Protein AF-Q711F1-F1 (afdb_monomer_lite)

Foldseek 3Di:
DDDDDDDDDDDDDDDDDDDDDDPPPDPVNVVVVVVVVVVVVVVVVVVVVVPPPQQDFDADPDPQFGKWWAFQDPDDQPLFTFIWIDGRQADIAGKAWAPVQFAAHYHPPDPDIWTWHKDFDDPVVLVVLFPDFPPDPPLQQLLLLLQCCAPPNVVQVLCPPADRRLSSSLSNVLNCCGRVVPDDPALLCPCPVVCVRRVPDPVNSVSSSSSSVLSNPPCNQVPGPDHRDPPFTKMWIHIPDSSYTIMIHRPDDDPDHHHPPDDDPPDDDDPPPPPPDDPPDPDDDDPDDDDDDDDDDDDDDDDDDDDDDDDDDDDDDDDDPDPDDDDDDDDDDPDPPDPDDPDPCPPPPDDDDDDDD

pLDDT: mean 72.47, std 26.67, range [28.34, 98.81]

Sequence (357 aa):
MNNKIFLNKEAGFLAHTKRKRRFAVTLVGVFFMLLACAGAIGFGQVAYAADEKTVPSHSSPNPEFPWYGYDAYSGWKPRYHDLKVNLKGSKEYQVYCFNLNKSFPYKVNSSVKKWYKRHEGNEEVFKKFADRIKNEPDVSRKILSVIYNGYYENANGIMDNLSPENAILVTQNAIWYYSDSATINDTSSAFKYEAESNGIDSYQLALMRKALKELIDPELEQKVAKKVPNDYQLSIFESLDSTYQHLLSAEFVPKDPPKPGETPEYGPKTPELDGSPIPEDPKHPDENLEPTLPPVMLDGEEVPEVPSESLEPALPPLMPELDGQEVPEKPSIDLPIEVPRYAFNNKDQSPLAGESG

InterPro domains:
  IPR013552 Thioester domain [PF08341] (95-192)
  IPR023849 TQXA domain [TIGR03934] (142-182)

Structure (mmCIF, N/CA/C/O backbone):
data_AF-Q711F1-F1
#
_entry.id   AF-Q711F1-F1
#
loop_
_atom_site.group_PDB
_atom_site.id
_atom_site.type_symbol
_atom_site.label_atom_id
_atom_site.label_alt_id
_atom_site.label_comp_id
_atom_site.label_asym_id
_atom_site.label_entity_id
_atom_site.label_seq_id
_atom_site.pdbx_PDB_ins_code
_atom_site.Cartn_x
_atom_site.Cartn_y
_atom_site.Cartn_z
_atom_site.occupancy
_atom_site.B_iso_or_equiv
_atom_site.auth_seq_id
_atom_site.auth_comp_id
_atom_site.auth_asym_id
_atom_site.auth_atom_id
_atom_site.pdbx_PDB_model_num
ATOM 1 N N . MET A 1 1 ? -51.610 4.814 -81.317 1.00 36.78 1 MET A N 1
ATOM 2 C CA . MET A 1 1 ? -51.551 3.411 -81.776 1.00 36.78 1 MET A CA 1
ATOM 3 C C . MET A 1 1 ? -51.746 2.497 -80.570 1.00 36.78 1 MET A C 1
ATOM 5 O O . MET A 1 1 ? -50.968 2.584 -79.638 1.00 36.78 1 MET A O 1
ATOM 9 N N . ASN A 1 2 ? -52.826 1.709 -80.619 1.00 35.81 2 ASN A N 1
ATOM 10 C CA . ASN A 1 2 ? -53.177 0.472 -79.899 1.00 35.81 2 ASN A CA 1
ATOM 11 C C . ASN A 1 2 ? -53.171 0.378 -78.355 1.00 35.81 2 ASN A C 1
ATOM 13 O O . ASN A 1 2 ? -52.148 0.201 -77.706 1.00 35.81 2 ASN A O 1
ATOM 17 N N . ASN A 1 3 ? -54.404 0.323 -77.835 1.00 32.97 3 ASN A N 1
ATOM 18 C CA . ASN A 1 3 ? -54.844 -0.273 -76.569 1.00 32.97 3 ASN A CA 1
ATOM 19 C C . ASN A 1 3 ? -54.595 -1.796 -76.513 1.00 32.97 3 ASN A C 1
ATOM 21 O O . ASN A 1 3 ? -54.808 -2.465 -77.524 1.00 32.97 3 ASN A O 1
ATOM 25 N N . LYS A 1 4 ? -54.347 -2.355 -75.315 1.00 36.78 4 LYS A N 1
ATOM 26 C CA . LYS A 1 4 ? -55.276 -3.254 -74.575 1.00 36.78 4 LYS A CA 1
ATOM 27 C C . LYS A 1 4 ? -54.573 -4.031 -73.448 1.00 36.78 4 LYS A C 1
ATOM 29 O O . LYS A 1 4 ? -53.594 -4.732 -73.663 1.00 36.78 4 LYS A O 1
ATOM 34 N N . ILE A 1 5 ? -55.186 -3.959 -72.270 1.00 36.97 5 ILE A N 1
ATOM 35 C CA . ILE A 1 5 ? -55.173 -4.972 -71.205 1.00 36.97 5 ILE A CA 1
ATOM 36 C C . ILE A 1 5 ? -56.202 -6.060 -71.582 1.00 36.97 5 ILE A C 1
ATOM 38 O O . ILE A 1 5 ? -57.238 -5.688 -72.135 1.00 36.97 5 ILE A O 1
ATOM 42 N N . PHE A 1 6 ? -55.945 -7.349 -71.282 1.00 33.34 6 PHE A N 1
ATOM 43 C CA . PHE A 1 6 ? -56.856 -8.266 -70.546 1.00 33.34 6 PHE A CA 1
ATOM 44 C C . PHE A 1 6 ? -56.532 -9.784 -70.659 1.00 33.34 6 PHE A C 1
ATOM 46 O O . PHE A 1 6 ? -56.351 -10.291 -71.758 1.00 33.34 6 PHE A O 1
ATOM 53 N N . LEU A 1 7 ? -56.627 -10.451 -69.486 1.00 34.59 7 LEU A N 1
ATOM 54 C CA . LEU A 1 7 ? -57.226 -11.774 -69.129 1.00 34.59 7 LEU A CA 1
ATOM 55 C C . LEU A 1 7 ? -56.620 -13.072 -69.715 1.00 34.59 7 LEU A C 1
ATOM 57 O O . LEU A 1 7 ? -56.424 -13.156 -70.914 1.00 34.59 7 LEU A O 1
ATOM 61 N N . ASN A 1 8 ? -56.224 -14.108 -68.949 1.00 32.66 8 ASN A N 1
ATOM 62 C CA . ASN A 1 8 ? -56.843 -14.954 -67.888 1.00 32.66 8 ASN A CA 1
ATOM 63 C C . ASN A 1 8 ? -57.310 -16.332 -68.436 1.00 32.66 8 ASN A C 1
ATOM 65 O O . ASN A 1 8 ? -57.898 -16.371 -69.511 1.00 32.66 8 ASN A O 1
ATOM 69 N N . LYS A 1 9 ? -57.151 -17.388 -67.603 1.00 32.50 9 LYS A N 1
ATOM 70 C CA . LYS A 1 9 ? -57.613 -18.806 -67.701 1.00 32.50 9 LYS A CA 1
ATOM 71 C C . LYS A 1 9 ? -56.805 -19.705 -68.665 1.00 32.50 9 LYS A C 1
ATOM 73 O O . LYS A 1 9 ? -56.362 -19.224 -69.690 1.00 32.50 9 LYS A O 1
ATOM 78 N N . GLU A 1 10 ? -56.490 -20.984 -68.413 1.00 36.75 10 GLU A N 1
ATOM 79 C CA . GLU A 1 10 ? -57.090 -22.116 -67.662 1.00 36.75 10 GLU A CA 1
ATOM 80 C C . GLU A 1 10 ? -55.941 -22.985 -67.067 1.00 36.75 10 GLU A C 1
ATOM 82 O O . GLU A 1 10 ? -54.870 -23.065 -67.656 1.00 36.75 10 GLU A O 1
ATOM 87 N N . ALA A 1 11 ? -55.951 -23.472 -65.820 1.00 33.94 11 ALA A N 1
ATOM 88 C CA . ALA A 1 11 ? -56.653 -24.647 -65.278 1.00 33.94 11 ALA A CA 1
ATOM 89 C C . ALA A 1 11 ? -56.458 -25.970 -66.062 1.00 33.94 11 ALA A C 1
ATOM 91 O O . ALA A 1 11 ? -57.016 -26.125 -67.139 1.00 33.94 11 ALA A O 1
ATOM 92 N N . GLY A 1 12 ? -55.795 -26.967 -65.446 1.00 28.86 12 GLY A N 1
ATOM 93 C CA . GLY A 1 12 ? -56.134 -28.381 -65.685 1.00 28.86 12 GLY A CA 1
ATOM 94 C C . GLY A 1 12 ? -55.000 -29.410 -65.829 1.00 28.86 12 GLY A C 1
ATOM 95 O O . GLY A 1 12 ? -54.536 -29.666 -66.927 1.00 28.86 12 GLY A O 1
ATOM 96 N N . PHE A 1 13 ? -54.737 -30.125 -64.727 1.00 28.34 13 PHE A N 1
ATOM 97 C CA . PHE A 1 13 ? -54.626 -31.598 -64.652 1.00 28.34 13 PHE A CA 1
ATOM 98 C C . PHE A 1 13 ? -53.335 -32.374 -65.046 1.00 28.34 13 PHE A C 1
ATOM 100 O O . PHE A 1 13 ? -52.975 -32.515 -66.205 1.00 28.34 13 PHE A O 1
ATOM 107 N N . LEU A 1 14 ? -52.775 -33.017 -64.000 1.00 33.59 14 LEU A N 1
ATOM 108 C CA . LEU A 1 14 ? -52.087 -34.324 -63.903 1.00 33.59 14 LEU A CA 1
ATOM 109 C C . LEU A 1 14 ? -50.889 -34.661 -64.816 1.00 33.59 14 LEU A C 1
ATOM 111 O O . LEU A 1 14 ? -51.060 -34.993 -65.979 1.00 33.59 14 LEU A O 1
ATOM 115 N N . ALA A 1 15 ? -49.721 -34.883 -64.196 1.00 33.97 15 ALA A N 1
ATOM 116 C CA . ALA A 1 15 ? -49.168 -36.243 -64.076 1.00 33.97 15 ALA A CA 1
ATOM 117 C C . ALA A 1 15 ? -47.952 -36.305 -63.132 1.00 33.97 15 ALA A C 1
ATOM 119 O O . ALA A 1 15 ? -46.950 -35.611 -63.283 1.00 33.97 15 ALA A O 1
ATOM 120 N N . HIS A 1 16 ? -48.052 -37.206 -62.158 1.00 38.25 16 HIS A N 1
ATOM 121 C CA . HIS A 1 16 ? -46.974 -37.685 -61.305 1.00 38.25 16 HIS A CA 1
ATOM 122 C C . HIS A 1 16 ? -45.785 -38.240 -62.102 1.00 38.25 16 HIS A C 1
ATOM 124 O O . HIS A 1 16 ? -45.956 -39.182 -62.868 1.00 38.25 16 HIS A O 1
ATOM 130 N N . THR A 1 17 ? -44.562 -37.858 -61.722 1.00 35.78 17 THR A N 1
ATOM 131 C CA . THR A 1 17 ? -43.436 -38.808 -61.684 1.00 35.78 17 THR A CA 1
ATOM 132 C C . THR A 1 17 ? -42.624 -38.622 -60.403 1.00 35.78 17 THR A C 1
ATOM 134 O O . THR A 1 17 ? -41.719 -37.794 -60.317 1.00 35.78 17 THR A O 1
ATOM 137 N N . LYS A 1 18 ? -42.944 -39.428 -59.381 1.00 38.47 18 LYS A N 1
ATOM 138 C CA . LYS A 1 18 ? -42.078 -39.669 -58.218 1.00 38.47 18 LYS A CA 1
ATOM 139 C C . LYS A 1 18 ? -40.815 -40.394 -58.697 1.00 38.47 18 LYS A C 1
ATOM 141 O O . LYS A 1 18 ? -40.839 -41.609 -58.873 1.00 38.47 18 LYS A O 1
ATOM 146 N N . ARG A 1 19 ? -39.688 -39.693 -58.833 1.00 34.97 19 ARG A N 1
ATOM 147 C CA . ARG A 1 19 ? -38.368 -40.341 -58.874 1.00 34.97 19 ARG A CA 1
ATOM 148 C C . ARG A 1 19 ? -37.755 -40.266 -57.475 1.00 34.97 19 ARG A C 1
ATOM 150 O O . ARG A 1 19 ? -37.154 -39.264 -57.107 1.00 34.97 19 ARG A O 1
ATOM 157 N N . LYS A 1 20 ? -37.936 -41.331 -56.683 1.00 38.56 20 LYS A N 1
ATOM 158 C CA . LYS A 1 20 ? -37.213 -41.548 -55.417 1.00 38.56 20 LYS A CA 1
ATOM 159 C C . LYS A 1 20 ? -35.707 -41.556 -55.714 1.00 38.56 20 LYS A C 1
ATOM 161 O O . LYS A 1 20 ? -35.183 -42.570 -56.168 1.00 38.56 20 LYS A O 1
ATOM 166 N N . ARG A 1 21 ? -35.001 -40.453 -55.457 1.00 41.66 21 ARG A N 1
ATOM 167 C CA . ARG A 1 21 ? -33.540 -40.482 -55.314 1.00 41.66 21 ARG A CA 1
ATOM 168 C C . ARG A 1 21 ? -33.243 -40.971 -53.901 1.00 41.66 21 ARG A C 1
ATOM 170 O O . ARG A 1 21 ? -33.425 -40.242 -52.934 1.00 41.66 21 ARG A O 1
ATOM 177 N N . ARG A 1 22 ? -32.859 -42.244 -53.789 1.00 40.78 22 ARG A N 1
ATOM 178 C CA . ARG A 1 22 ? -32.212 -42.771 -52.586 1.00 40.78 22 ARG A CA 1
ATOM 179 C C . ARG A 1 22 ? -30.883 -42.025 -52.450 1.00 40.78 22 ARG A C 1
ATOM 181 O O . ARG A 1 22 ? -30.003 -42.215 -53.283 1.00 40.78 22 ARG A O 1
ATOM 188 N N . PHE A 1 23 ? -30.764 -41.153 -51.453 1.00 40.81 23 PHE A N 1
ATOM 189 C CA . PHE A 1 23 ? -29.471 -40.617 -51.045 1.00 40.81 23 PHE A CA 1
ATOM 190 C C . PHE A 1 23 ? -28.721 -41.748 -50.346 1.00 40.81 23 PHE A C 1
ATOM 192 O O . PHE A 1 23 ? -29.021 -42.095 -49.207 1.00 40.81 23 PHE A O 1
ATOM 199 N N . ALA A 1 24 ? -27.797 -42.380 -51.065 1.00 46.00 24 ALA A N 1
ATOM 200 C CA . ALA A 1 24 ? -26.781 -43.203 -50.437 1.00 46.00 24 ALA A CA 1
ATOM 201 C C . ALA A 1 24 ? -25.866 -42.249 -49.662 1.00 46.00 24 ALA A C 1
ATOM 203 O O . ALA A 1 24 ? -25.056 -41.539 -50.254 1.00 46.00 24 ALA A O 1
ATOM 204 N N . VAL A 1 25 ? -26.064 -42.178 -48.347 1.00 51.12 25 VAL A N 1
ATOM 205 C CA . VAL A 1 25 ? -25.151 -41.493 -47.435 1.00 51.12 25 VAL A CA 1
ATOM 206 C C . VAL A 1 25 ? -23.879 -42.332 -47.406 1.00 51.12 25 VAL A C 1
ATOM 208 O O . VAL A 1 25 ? -23.820 -43.378 -46.764 1.00 51.12 25 VAL A O 1
ATOM 211 N N . THR A 1 26 ? -22.883 -41.936 -48.190 1.00 50.81 26 THR A N 1
ATOM 212 C CA . THR A 1 26 ? -21.560 -42.550 -48.138 1.00 50.81 26 THR A CA 1
ATOM 213 C C . THR A 1 26 ? -20.903 -42.179 -46.811 1.00 50.81 26 THR A C 1
ATOM 215 O O . THR A 1 26 ? -20.991 -41.037 -46.364 1.00 50.81 26 THR A O 1
ATOM 218 N N . LEU A 1 27 ? -20.225 -43.143 -46.182 1.00 50.72 27 LEU A N 1
ATOM 219 C CA . LEU A 1 27 ? -19.509 -43.000 -44.904 1.00 50.72 27 LEU A CA 1
ATOM 220 C C . LEU A 1 27 ? -18.584 -41.760 -44.871 1.00 50.72 27 LEU A C 1
ATOM 222 O O . LEU A 1 27 ? -18.403 -41.129 -43.835 1.00 50.72 27 LEU A O 1
ATOM 226 N N . VAL A 1 28 ? -18.066 -41.364 -46.038 1.00 53.09 28 VAL A N 1
ATOM 227 C CA . VAL A 1 28 ? -17.233 -40.171 -46.250 1.00 53.09 28 VAL A CA 1
ATOM 228 C C . VAL A 1 28 ? -18.001 -38.867 -45.988 1.00 53.09 28 VAL A C 1
ATOM 230 O O . VAL A 1 28 ? -17.453 -37.944 -45.394 1.00 53.09 28 VAL A O 1
ATOM 233 N N . GLY A 1 29 ? -19.284 -38.792 -46.360 1.00 44.19 29 GLY A N 1
ATOM 234 C CA . GLY A 1 29 ? -20.128 -37.617 -46.114 1.00 44.19 29 GLY A CA 1
ATOM 235 C C . GLY A 1 29 ? -20.444 -37.399 -44.632 1.00 44.19 29 GLY A C 1
ATOM 236 O O . GLY A 1 29 ? -20.522 -36.258 -44.185 1.00 44.19 29 GLY A O 1
ATOM 237 N N . VAL A 1 30 ? -20.545 -38.480 -43.851 1.00 56.91 30 VAL A N 1
ATOM 238 C CA . VAL A 1 30 ? -20.711 -38.406 -42.387 1.00 56.91 30 VAL A CA 1
ATOM 239 C C . VAL A 1 30 ? -19.412 -37.946 -41.716 1.00 56.91 30 VAL A C 1
ATOM 241 O O . VAL A 1 30 ? -19.453 -37.152 -40.780 1.00 56.91 30 VAL A O 1
ATOM 244 N N . PHE A 1 31 ? -18.252 -38.364 -42.236 1.00 52.78 31 PHE A N 1
ATOM 245 C CA . PHE A 1 31 ? -16.945 -37.977 -41.693 1.00 52.78 31 PHE A CA 1
ATOM 246 C C . PHE A 1 31 ? -16.634 -36.482 -41.892 1.00 52.78 31 PHE A C 1
ATOM 248 O O . PHE A 1 31 ? -16.141 -35.829 -40.975 1.00 52.78 31 PHE A O 1
ATOM 255 N N . PHE A 1 32 ? -16.995 -35.901 -43.045 1.00 54.16 32 PHE A N 1
ATOM 256 C CA . PHE A 1 32 ? -16.855 -34.454 -43.268 1.00 54.16 32 PHE A CA 1
ATOM 257 C C . PHE A 1 32 ? -17.851 -33.620 -42.449 1.00 54.16 32 PHE A C 1
ATOM 259 O O . PHE A 1 32 ? -17.500 -32.526 -42.008 1.00 54.16 32 PHE A O 1
ATOM 266 N N . MET A 1 33 ? -19.060 -34.131 -42.186 1.00 53.00 33 MET A N 1
ATOM 267 C CA . MET A 1 33 ? -20.020 -33.429 -41.326 1.00 53.00 33 MET A CA 1
ATOM 268 C C . MET A 1 33 ? -19.583 -33.435 -39.849 1.00 53.00 33 MET A C 1
ATOM 270 O O . MET A 1 33 ? -19.714 -32.420 -39.172 1.00 53.00 33 MET A O 1
ATOM 274 N N . LEU A 1 34 ? -18.978 -34.528 -39.365 1.00 51.47 34 LEU A N 1
ATOM 275 C CA . LEU A 1 34 ? -18.409 -34.599 -38.012 1.00 51.47 34 LEU A CA 1
ATOM 276 C C . LEU A 1 34 ? -17.159 -33.717 -37.844 1.00 51.47 34 LEU A C 1
ATOM 278 O O . LEU A 1 34 ? -17.003 -33.088 -36.800 1.00 51.47 34 LEU A O 1
ATOM 282 N N . LEU A 1 35 ? -16.311 -33.589 -38.872 1.00 50.72 35 LEU A N 1
ATOM 283 C CA . LEU A 1 35 ? -15.176 -32.652 -38.859 1.00 50.72 35 LEU A CA 1
ATOM 284 C C . LEU A 1 35 ? -15.624 -31.181 -38.820 1.00 50.72 35 LEU A C 1
ATOM 286 O O . LEU A 1 35 ? -14.982 -30.370 -38.155 1.00 50.72 35 LEU A O 1
ATOM 290 N N . ALA A 1 36 ? -16.750 -30.836 -39.454 1.00 50.25 36 ALA A N 1
ATOM 291 C CA . ALA A 1 36 ? -17.327 -29.493 -39.360 1.00 50.25 36 ALA A CA 1
ATOM 292 C C . ALA A 1 36 ? -17.898 -29.191 -37.958 1.00 50.25 36 ALA A C 1
ATOM 294 O O . ALA A 1 36 ? -17.791 -28.060 -37.486 1.00 50.25 36 ALA A O 1
ATOM 295 N N . CYS A 1 37 ? -18.433 -30.195 -37.252 1.00 46.88 37 CYS A N 1
ATOM 296 C CA . CYS A 1 37 ? -18.857 -30.044 -35.857 1.00 46.88 37 CYS A CA 1
ATOM 297 C C . CYS A 1 37 ? -17.672 -30.003 -34.875 1.00 46.88 37 CYS A C 1
ATOM 299 O O . CYS A 1 37 ? -17.726 -29.262 -33.898 1.00 46.88 37 CYS A O 1
ATOM 301 N N . ALA A 1 38 ? -16.575 -30.717 -35.146 1.00 46.19 38 ALA A N 1
ATOM 302 C CA . ALA A 1 38 ? -15.357 -30.650 -34.333 1.00 46.19 38 ALA A CA 1
ATOM 303 C C . ALA A 1 38 ? -14.574 -29.334 -34.535 1.00 46.19 38 ALA A C 1
ATOM 305 O O . ALA A 1 38 ? -13.984 -28.815 -33.590 1.00 46.19 38 ALA A O 1
ATOM 306 N N . GLY A 1 39 ? -14.624 -28.744 -35.736 1.00 41.81 39 GLY A N 1
ATOM 307 C CA . GLY A 1 39 ? -14.017 -27.441 -36.030 1.00 41.81 39 GLY A CA 1
ATOM 308 C C . GLY A 1 39 ? -14.715 -26.247 -35.368 1.00 41.81 39 GLY A C 1
ATOM 309 O O . GLY A 1 39 ? -14.092 -25.204 -35.206 1.00 41.81 39 GLY A O 1
ATOM 310 N N . ALA A 1 40 ? -15.974 -26.388 -34.942 1.00 45.66 40 ALA A N 1
ATOM 311 C CA . ALA A 1 40 ? -16.724 -25.334 -34.252 1.00 45.66 40 ALA A CA 1
ATOM 312 C C . ALA A 1 40 ? -16.580 -25.374 -32.717 1.00 45.66 40 ALA A C 1
ATOM 314 O O . ALA A 1 40 ? -16.875 -24.387 -32.049 1.00 45.66 40 ALA A O 1
ATOM 315 N N . ILE A 1 41 ? -16.088 -26.481 -32.147 1.00 45.41 41 ILE A N 1
ATOM 316 C CA . ILE A 1 41 ? -15.890 -26.628 -30.693 1.00 45.41 41 ILE A CA 1
ATOM 317 C C . ILE A 1 41 ? -14.497 -26.118 -30.260 1.00 45.41 41 ILE A C 1
ATOM 319 O O . ILE A 1 41 ? -14.311 -25.733 -29.111 1.00 45.41 41 ILE A O 1
ATOM 323 N N . GLY A 1 42 ? -13.539 -25.996 -31.189 1.00 39.50 42 GLY A N 1
ATOM 324 C CA . GLY A 1 42 ? -12.186 -25.489 -30.908 1.00 39.50 42 GLY A CA 1
ATOM 325 C C . GLY A 1 42 ? -12.039 -23.962 -30.813 1.00 39.5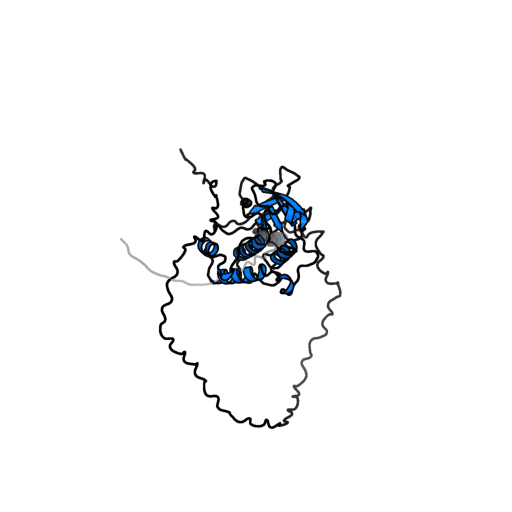0 42 GLY A C 1
ATOM 326 O O . GLY A 1 42 ? -11.028 -23.488 -30.307 1.00 39.50 42 GLY A O 1
ATOM 327 N N . PHE A 1 43 ? -13.026 -23.177 -31.259 1.00 36.72 43 PHE A N 1
ATOM 328 C CA . PHE A 1 43 ? -12.969 -21.704 -31.194 1.00 36.72 43 PHE A CA 1
ATOM 329 C C . PHE A 1 43 ? -13.719 -21.109 -29.992 1.00 36.72 43 PHE A C 1
ATOM 331 O O . PHE A 1 43 ? -13.503 -19.948 -29.653 1.00 36.72 43 PHE A O 1
ATOM 338 N N . GLY A 1 44 ? -14.554 -21.900 -29.306 1.00 33.22 44 GLY A N 1
ATOM 339 C CA . GLY A 1 44 ? -15.307 -21.454 -28.126 1.00 33.22 44 GLY A CA 1
ATOM 340 C C . GLY A 1 44 ? -14.483 -21.385 -26.835 1.00 33.22 44 GLY A C 1
ATOM 341 O O . GLY A 1 44 ? -14.851 -20.652 -25.924 1.00 33.22 44 GLY A O 1
ATOM 342 N N . GLN A 1 45 ? -13.352 -22.096 -26.756 1.00 37.16 45 GLN A N 1
ATOM 343 C CA . GLN A 1 45 ? -12.454 -22.055 -25.591 1.00 37.16 45 GLN A CA 1
ATOM 344 C C . GLN A 1 45 ? -11.364 -20.976 -25.693 1.00 37.16 45 GLN A C 1
ATOM 346 O O . GLN A 1 45 ? -10.799 -20.588 -24.678 1.00 37.16 45 GLN A O 1
ATOM 351 N N . VAL A 1 46 ? -11.102 -20.433 -26.888 1.00 42.84 46 VAL A N 1
ATOM 352 C CA . VAL A 1 46 ? -10.091 -19.373 -27.080 1.00 42.84 46 VAL A CA 1
ATOM 353 C C . VAL A 1 46 ? -10.645 -17.986 -26.720 1.00 42.84 46 VAL A C 1
ATOM 355 O O . VAL A 1 46 ? -9.887 -17.097 -26.351 1.00 42.84 46 VAL A O 1
ATOM 358 N N . ALA A 1 47 ? -11.969 -17.802 -26.743 1.00 36.47 47 ALA A N 1
ATOM 359 C CA . ALA A 1 47 ? -12.597 -16.531 -26.375 1.00 36.47 47 ALA A CA 1
ATOM 360 C C . ALA A 1 47 ? -12.690 -16.296 -24.852 1.00 36.47 47 ALA A C 1
ATOM 362 O O . ALA A 1 47 ? -12.816 -15.150 -24.436 1.00 36.47 47 ALA A O 1
ATOM 363 N N . TYR A 1 48 ? -12.586 -17.343 -24.022 1.00 37.41 48 TYR A N 1
ATOM 364 C CA . TYR A 1 48 ? -12.559 -17.209 -22.555 1.00 37.41 48 TYR A CA 1
ATOM 365 C C . TYR A 1 48 ? -11.149 -17.012 -21.975 1.00 37.41 48 TYR A C 1
ATOM 367 O O . TYR A 1 48 ? -11.025 -16.628 -20.818 1.00 37.41 48 TYR A O 1
ATOM 375 N N . ALA A 1 49 ? -10.095 -17.225 -22.769 1.00 39.69 49 ALA A N 1
ATOM 376 C CA . ALA A 1 49 ? -8.709 -16.937 -22.385 1.00 39.69 49 ALA A CA 1
ATOM 377 C C . ALA A 1 49 ? -8.247 -15.524 -22.806 1.00 39.69 49 ALA A C 1
ATOM 379 O O . ALA A 1 49 ? -7.119 -15.125 -22.539 1.00 39.69 49 ALA A O 1
ATOM 380 N N . ALA A 1 50 ? -9.108 -14.754 -23.479 1.00 35.84 50 ALA A N 1
ATOM 381 C CA . ALA A 1 50 ? -8.769 -13.461 -24.074 1.00 35.84 50 ALA A CA 1
ATOM 382 C C . ALA A 1 50 ? -9.051 -12.249 -23.162 1.00 35.84 50 ALA A C 1
ATOM 384 O O . ALA A 1 50 ? -9.205 -11.139 -23.664 1.00 35.84 50 ALA A O 1
ATOM 385 N N . ASP A 1 51 ? -9.092 -12.454 -21.843 1.00 35.53 51 ASP A N 1
ATOM 386 C CA . ASP A 1 51 ? -8.922 -11.374 -20.858 1.00 35.53 51 ASP A CA 1
ATOM 387 C C . ASP A 1 51 ? -7.875 -11.755 -19.795 1.00 35.53 51 ASP A C 1
ATOM 389 O O . ASP A 1 51 ? -7.932 -11.341 -18.637 1.00 35.53 51 ASP A O 1
ATOM 393 N N . GLU A 1 52 ? -6.879 -12.566 -20.178 1.00 47.16 52 GLU A N 1
ATOM 394 C CA . GLU A 1 52 ? -5.625 -12.598 -19.429 1.00 47.16 52 GLU A CA 1
ATOM 395 C C . GLU A 1 52 ? -4.969 -11.224 -19.588 1.00 47.16 52 GLU A C 1
ATOM 397 O O . GLU A 1 52 ? -4.258 -10.960 -20.560 1.00 47.16 52 GLU A O 1
ATOM 402 N N . LYS A 1 53 ? -5.233 -10.320 -18.636 1.00 56.78 53 LYS A N 1
ATOM 403 C CA . LYS A 1 53 ? -4.440 -9.106 -18.426 1.00 56.78 53 LYS A CA 1
ATOM 404 C C . LYS A 1 53 ? -2.972 -9.531 -18.462 1.00 56.78 53 LYS A C 1
ATOM 406 O O . LYS A 1 53 ? -2.492 -10.203 -17.551 1.00 56.78 53 LYS A O 1
ATOM 411 N N . THR A 1 54 ? -2.283 -9.223 -19.559 1.00 78.56 54 THR A N 1
ATOM 412 C CA . THR A 1 54 ? -0.942 -9.753 -19.800 1.00 78.56 54 THR A CA 1
ATOM 413 C C . THR A 1 54 ? 0.001 -9.176 -18.759 1.00 78.56 54 THR A C 1
ATOM 415 O O . THR A 1 54 ? 0.292 -7.977 -18.777 1.00 78.56 54 THR A O 1
ATOM 418 N N . VAL A 1 55 ? 0.464 -10.027 -17.852 1.00 90.88 55 VAL A N 1
ATOM 419 C CA . VAL A 1 55 ? 1.385 -9.641 -16.787 1.00 90.88 55 VAL A CA 1
ATOM 420 C C . VAL A 1 55 ? 2.711 -9.179 -17.408 1.00 90.88 55 VAL A C 1
ATOM 422 O O . VAL A 1 55 ? 3.279 -9.902 -18.237 1.00 90.88 55 VAL A O 1
ATOM 425 N N . PRO A 1 56 ? 3.239 -7.990 -17.060 1.00 94.12 56 PRO A N 1
ATOM 426 C CA . PRO A 1 56 ? 4.447 -7.469 -17.686 1.00 94.12 56 PRO A CA 1
ATOM 427 C C . PRO A 1 56 ? 5.650 -8.366 -17.387 1.00 94.12 56 PRO A C 1
ATOM 429 O O . PRO A 1 56 ? 5.918 -8.717 -16.240 1.00 94.12 56 PRO A O 1
ATOM 432 N N . SER A 1 57 ? 6.422 -8.709 -18.418 1.00 95.75 57 SER A N 1
ATOM 433 C CA . SER A 1 57 ? 7.633 -9.519 -18.270 1.00 95.75 57 SER A CA 1
ATOM 434 C C . SER A 1 57 ? 8.872 -8.686 -18.573 1.00 95.75 57 SER A C 1
ATOM 436 O O . SER A 1 57 ? 9.198 -8.402 -19.727 1.00 95.75 57 SER A O 1
ATOM 438 N N . HIS A 1 58 ? 9.569 -8.273 -17.515 1.00 95.56 58 HIS A N 1
ATOM 439 C CA . HIS A 1 58 ? 10.814 -7.519 -17.610 1.00 95.56 58 HIS A CA 1
ATOM 440 C C . HIS A 1 58 ? 11.889 -8.125 -16.708 1.00 95.56 58 HIS A C 1
ATOM 442 O O . HIS A 1 58 ? 11.596 -8.673 -15.647 1.00 95.56 58 HIS A O 1
ATOM 448 N N . SER A 1 59 ? 13.148 -8.016 -17.135 1.00 95.62 59 SER A N 1
ATOM 449 C CA . SER A 1 59 ? 14.312 -8.459 -16.363 1.00 95.62 59 SER A CA 1
ATOM 450 C C . SER A 1 59 ? 15.187 -7.272 -15.991 1.00 95.62 59 SER A C 1
ATOM 452 O O . SER A 1 59 ? 15.514 -6.450 -16.848 1.00 95.62 59 SER A O 1
ATOM 454 N N . SER A 1 60 ? 15.562 -7.202 -14.715 1.00 96.88 60 SER A N 1
ATOM 455 C CA . SER A 1 60 ? 16.451 -6.159 -14.214 1.00 96.88 60 SER A CA 1
ATOM 456 C C . SER A 1 60 ? 17.857 -6.313 -14.791 1.00 96.88 60 SER A C 1
ATOM 458 O O . SER A 1 60 ? 18.362 -7.438 -14.843 1.00 96.88 60 SER A O 1
ATOM 460 N N . PRO A 1 61 ? 18.531 -5.211 -15.167 1.00 95.12 61 PRO A N 1
ATOM 461 C CA . PRO A 1 61 ? 19.959 -5.243 -15.465 1.00 95.12 61 PRO A CA 1
ATOM 462 C C . PRO A 1 61 ? 20.811 -5.461 -14.202 1.00 95.12 61 PRO A C 1
ATOM 464 O O . PRO A 1 61 ? 21.978 -5.825 -14.322 1.00 95.12 61 PRO A O 1
ATOM 467 N N . ASN A 1 62 ? 20.252 -5.254 -13.000 1.00 96.94 62 ASN A N 1
ATOM 468 C CA . ASN A 1 62 ? 20.920 -5.517 -11.727 1.00 96.94 62 ASN A CA 1
ATOM 469 C C . ASN A 1 62 ? 20.324 -6.778 -11.063 1.00 96.94 62 ASN A C 1
ATOM 471 O O . ASN A 1 62 ? 19.183 -6.729 -10.593 1.00 96.94 62 ASN A O 1
ATOM 475 N N . PRO A 1 63 ? 21.073 -7.893 -10.968 1.00 94.56 63 PRO A N 1
ATOM 476 C CA . PRO A 1 63 ? 20.561 -9.138 -10.397 1.00 94.56 63 PRO A CA 1
ATOM 477 C C . PRO A 1 63 ? 20.231 -9.045 -8.899 1.00 94.56 63 PRO A C 1
ATOM 479 O O . PRO A 1 63 ? 19.435 -9.848 -8.421 1.00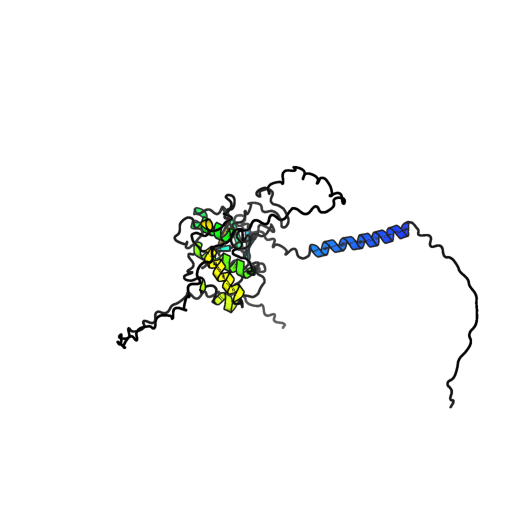 94.56 63 PRO A O 1
ATOM 482 N N . GLU A 1 64 ? 20.785 -8.076 -8.160 1.00 97.06 64 GLU A N 1
ATOM 483 C CA . GLU A 1 64 ? 20.441 -7.862 -6.746 1.00 97.06 64 GLU A CA 1
ATOM 484 C C . GLU A 1 64 ? 19.054 -7.236 -6.553 1.00 97.06 64 GLU A C 1
ATOM 486 O O . GLU A 1 64 ? 18.460 -7.391 -5.487 1.00 97.06 64 GLU A O 1
ATOM 491 N N . PHE A 1 65 ? 18.524 -6.574 -7.586 1.00 98.12 65 PHE A N 1
ATOM 492 C CA . PHE A 1 65 ? 17.207 -5.934 -7.598 1.00 98.12 65 PHE A CA 1
ATOM 493 C C . PHE A 1 65 ? 16.356 -6.515 -8.733 1.00 98.12 65 PHE A C 1
ATOM 495 O O . PHE A 1 65 ? 16.095 -5.828 -9.725 1.00 98.12 65 PHE A O 1
ATOM 502 N N . PRO A 1 66 ? 15.970 -7.800 -8.662 1.00 97.75 66 PRO A N 1
ATOM 503 C CA . PRO A 1 66 ? 15.396 -8.492 -9.806 1.00 97.75 66 PRO A CA 1
ATOM 504 C C . PRO A 1 66 ? 13.888 -8.248 -9.979 1.00 97.75 66 PRO A C 1
ATOM 506 O O . PRO A 1 66 ? 13.354 -8.553 -11.045 1.00 97.75 66 PRO A O 1
ATOM 509 N N . TRP A 1 67 ? 13.204 -7.712 -8.962 1.00 98.31 67 TRP A N 1
ATOM 510 C CA . TRP A 1 67 ? 11.756 -7.502 -8.971 1.00 98.31 67 TRP A CA 1
ATOM 511 C C . TRP A 1 67 ? 11.391 -6.235 -9.732 1.00 98.31 67 TRP A C 1
ATOM 513 O O . TRP A 1 67 ? 11.986 -5.183 -9.509 1.00 98.31 67 TRP A O 1
ATOM 523 N N . TYR A 1 68 ? 10.391 -6.319 -10.602 1.00 98.31 68 TYR A N 1
ATOM 524 C CA . TYR A 1 68 ? 9.823 -5.158 -11.273 1.00 98.31 68 TYR A CA 1
ATOM 525 C C . TYR A 1 68 ? 8.658 -4.618 -10.444 1.00 98.31 68 TYR A C 1
ATOM 527 O O . TYR A 1 68 ? 7.721 -5.364 -10.177 1.00 98.31 68 TYR A O 1
ATOM 535 N N . GLY A 1 69 ? 8.715 -3.344 -10.047 1.00 98.31 69 GLY A N 1
ATOM 536 C CA . GLY A 1 69 ? 7.623 -2.643 -9.368 1.00 98.31 69 GLY A CA 1
ATOM 537 C C . GLY A 1 69 ? 7.056 -1.517 -10.226 1.00 98.31 69 GLY A C 1
ATOM 538 O O . GLY A 1 69 ? 7.806 -0.786 -10.881 1.00 98.31 69 GLY A O 1
ATOM 539 N N . TYR A 1 70 ? 5.731 -1.398 -10.253 1.00 98.06 70 TYR A N 1
ATOM 540 C CA . TYR A 1 70 ? 5.020 -0.502 -11.164 1.00 98.06 70 TYR A CA 1
ATOM 541 C C . TYR A 1 70 ? 3.616 -0.167 -10.674 1.00 98.06 70 TYR A C 1
ATOM 543 O O . TYR A 1 70 ? 3.045 -0.867 -9.844 1.00 98.06 70 TYR A O 1
ATOM 551 N N . ASP A 1 71 ? 3.055 0.901 -11.233 1.00 97.81 71 ASP A N 1
ATOM 552 C CA . ASP A 1 71 ? 1.647 1.253 -11.087 1.00 97.81 71 ASP A CA 1
ATOM 553 C C . ASP A 1 71 ? 0.834 0.660 -12.253 1.00 97.81 71 ASP A C 1
ATOM 555 O O . ASP A 1 71 ? 0.997 1.039 -13.419 1.00 97.81 71 ASP A O 1
ATOM 559 N N . ALA A 1 72 ? -0.018 -0.317 -11.953 1.00 96.62 72 ALA A N 1
ATOM 560 C CA . ALA A 1 72 ? -0.895 -0.985 -12.908 1.00 96.62 72 ALA A CA 1
ATOM 561 C C . ALA A 1 72 ? -2.187 -0.200 -13.185 1.00 96.62 72 ALA A C 1
ATOM 563 O O . ALA A 1 72 ? -2.970 -0.603 -14.052 1.00 96.62 72 ALA A O 1
ATOM 564 N N . TYR A 1 73 ? -2.419 0.920 -12.491 1.00 95.50 73 TYR A N 1
ATOM 565 C CA . TYR A 1 73 ? -3.601 1.739 -12.708 1.00 95.50 73 TYR A CA 1
ATOM 566 C C . TYR A 1 73 ? -3.544 2.433 -14.076 1.00 95.50 73 TYR A C 1
ATOM 568 O O . TYR A 1 73 ? -2.728 3.327 -14.343 1.00 95.50 73 TYR A O 1
ATOM 576 N N . SER A 1 74 ? -4.458 2.026 -14.953 1.00 89.62 74 SER A N 1
ATOM 577 C CA . SER A 1 74 ? -4.584 2.519 -16.327 1.00 89.62 74 SER A CA 1
ATOM 578 C C . SER A 1 74 ? -5.539 3.707 -16.472 1.00 89.62 74 SER A C 1
ATOM 580 O O . SER A 1 74 ? -5.606 4.305 -17.545 1.00 89.62 74 SER A O 1
ATOM 582 N N . GLY A 1 75 ? -6.262 4.078 -15.412 1.00 90.25 75 GLY A N 1
ATOM 583 C CA . GLY A 1 75 ? -7.202 5.192 -15.454 1.00 90.25 75 GLY A CA 1
ATOM 584 C C . GLY A 1 75 ? -6.529 6.570 -15.405 1.00 90.25 75 GLY A C 1
ATOM 585 O O . GLY A 1 75 ? -5.312 6.716 -15.240 1.00 90.25 75 GLY A O 1
ATOM 586 N N . TRP A 1 76 ? -7.361 7.602 -15.554 1.00 89.19 76 TRP A N 1
ATOM 587 C CA . TRP A 1 76 ? -6.948 9.008 -15.623 1.00 89.19 76 TRP A CA 1
ATOM 588 C C . TRP A 1 76 ? -7.143 9.775 -14.309 1.00 89.19 76 TRP A C 1
ATOM 590 O O . TRP A 1 76 ? -6.596 10.865 -14.154 1.00 89.19 76 TRP A O 1
ATOM 600 N N . LYS A 1 77 ? -7.910 9.226 -13.355 1.00 92.94 77 LYS A N 1
ATOM 601 C CA . LYS A 1 77 ? -8.137 9.876 -12.056 1.00 92.94 77 LYS A CA 1
ATOM 602 C C . LYS A 1 77 ? -6.823 9.938 -11.258 1.00 92.94 77 LYS A C 1
ATOM 604 O O . LYS A 1 77 ? -6.229 8.886 -11.026 1.00 92.94 77 LYS A O 1
ATOM 609 N N . PRO A 1 78 ? -6.359 11.127 -10.843 1.00 88.12 78 PRO A N 1
ATOM 610 C CA . PRO A 1 78 ? -4.970 11.351 -10.439 1.00 88.12 78 PRO A CA 1
ATOM 611 C C . PRO A 1 78 ? -4.586 10.771 -9.072 1.00 88.12 78 PRO A C 1
ATOM 613 O O . PRO A 1 78 ? -3.396 10.718 -8.773 1.00 88.12 78 PRO A O 1
ATOM 616 N N . ARG A 1 79 ? -5.553 10.394 -8.223 1.00 90.94 79 ARG A N 1
ATOM 617 C CA . ARG A 1 79 ? -5.277 9.867 -6.869 1.00 90.94 79 ARG A CA 1
ATOM 618 C C . ARG A 1 79 ? -5.364 8.352 -6.761 1.00 90.94 79 ARG A C 1
ATOM 620 O O . ARG A 1 79 ? -5.164 7.815 -5.678 1.00 90.94 79 ARG A O 1
ATOM 627 N N . TYR A 1 80 ? -5.708 7.673 -7.849 1.00 96.06 80 TYR A N 1
ATOM 628 C CA . TYR A 1 80 ? -5.726 6.219 -7.865 1.00 96.06 80 TYR A CA 1
ATOM 629 C C . TYR A 1 80 ? -4.397 5.666 -8.354 1.00 96.06 80 TYR A C 1
ATOM 631 O O . TYR A 1 80 ? -3.796 6.175 -9.300 1.00 96.06 80 TYR A O 1
ATOM 639 N N . HIS A 1 81 ? -3.990 4.599 -7.681 1.00 96.50 81 HIS A N 1
ATOM 640 C CA . HIS A 1 81 ? -2.823 3.788 -7.966 1.00 96.50 81 HIS A CA 1
ATOM 641 C C . HIS A 1 81 ? -3.230 2.331 -7.774 1.00 96.50 81 HIS A C 1
ATOM 643 O O . HIS A 1 81 ? -4.102 2.033 -6.960 1.00 96.50 81 HIS A O 1
ATOM 649 N N . ASP A 1 82 ? -2.584 1.430 -8.497 1.00 97.06 82 ASP A N 1
ATOM 650 C CA . ASP A 1 82 ? -2.688 -0.010 -8.292 1.00 97.06 82 ASP A CA 1
ATOM 651 C C . ASP A 1 82 ? -1.275 -0.582 -8.360 1.00 97.06 82 ASP A C 1
ATOM 653 O O . ASP A 1 82 ? -0.813 -1.045 -9.402 1.00 97.06 82 ASP A O 1
ATOM 657 N N . LEU A 1 83 ? -0.532 -0.436 -7.264 1.00 97.81 83 LEU A N 1
ATOM 658 C CA . LEU A 1 83 ? 0.880 -0.793 -7.238 1.00 97.81 83 LEU A CA 1
ATOM 659 C C . LEU A 1 83 ? 1.043 -2.313 -7.208 1.00 97.81 83 LEU A C 1
ATOM 661 O O . LEU A 1 83 ? 0.477 -2.999 -6.353 1.00 97.81 83 LEU A O 1
ATOM 665 N N . LYS A 1 84 ? 1.866 -2.830 -8.118 1.00 97.62 84 LYS A N 1
ATOM 666 C CA . LYS A 1 84 ? 2.181 -4.253 -8.243 1.00 97.62 84 LYS A CA 1
ATOM 667 C C . LYS A 1 84 ? 3.685 -4.481 -8.250 1.00 97.62 84 LYS A C 1
ATOM 669 O O . LYS A 1 84 ? 4.464 -3.610 -8.647 1.00 97.62 84 LYS A O 1
ATOM 674 N N . VAL A 1 85 ? 4.078 -5.695 -7.877 1.00 97.62 85 VAL A N 1
ATOM 675 C CA . VAL A 1 85 ? 5.403 -6.243 -8.185 1.00 97.62 85 VAL A CA 1
ATOM 676 C C . VAL A 1 85 ? 5.290 -7.608 -8.842 1.00 97.62 85 VAL A C 1
ATOM 678 O O . VAL A 1 85 ? 4.364 -8.369 -8.563 1.00 97.62 85 VAL A O 1
ATOM 681 N N . ASN A 1 86 ? 6.259 -7.949 -9.684 1.00 97.31 86 ASN A N 1
ATOM 682 C CA . ASN A 1 86 ? 6.463 -9.321 -10.133 1.00 97.31 86 ASN A CA 1
ATOM 683 C C . ASN A 1 86 ? 7.941 -9.614 -10.431 1.00 97.31 86 ASN A C 1
ATOM 685 O O . ASN A 1 86 ? 8.786 -8.715 -10.465 1.00 97.31 86 ASN A O 1
ATOM 689 N N . LEU A 1 87 ? 8.255 -10.890 -10.652 1.00 96.75 87 LEU A N 1
ATOM 690 C CA . LEU A 1 87 ? 9.584 -11.354 -11.025 1.00 96.75 87 LEU A CA 1
ATOM 691 C C . LEU A 1 87 ? 9.541 -11.949 -12.433 1.00 96.75 87 LEU A C 1
ATOM 693 O O . LEU A 1 87 ? 9.042 -13.052 -12.632 1.00 96.75 87 LEU A O 1
ATOM 697 N N . LYS A 1 88 ? 10.088 -11.235 -13.424 1.00 94.44 88 LYS A N 1
ATOM 698 C CA . LYS A 1 88 ? 10.268 -11.742 -14.801 1.00 94.44 88 LYS A CA 1
ATOM 699 C C . LYS A 1 88 ? 8.990 -12.324 -15.436 1.00 94.44 88 LYS A C 1
ATOM 701 O O . LYS A 1 88 ? 9.047 -13.328 -16.143 1.00 94.44 88 LYS A O 1
ATOM 706 N N . GLY A 1 89 ? 7.840 -11.693 -15.196 1.00 93.81 89 GLY A N 1
ATOM 707 C CA . GLY A 1 89 ? 6.557 -12.164 -15.723 1.00 93.81 89 GLY A CA 1
ATOM 708 C C . GLY A 1 89 ? 5.871 -13.230 -14.867 1.00 93.81 89 GLY A C 1
ATOM 709 O O . GLY A 1 89 ? 4.922 -13.839 -15.344 1.00 93.81 89 GLY A O 1
ATOM 710 N N . SER A 1 90 ? 6.328 -13.470 -13.631 1.00 94.44 90 SER A N 1
ATOM 711 C CA . SER A 1 90 ? 5.588 -14.254 -12.630 1.00 94.44 90 SER A CA 1
ATOM 712 C C . SER A 1 90 ? 4.228 -13.635 -12.314 1.00 94.44 90 SER A C 1
ATOM 714 O O . SER A 1 90 ? 3.990 -12.484 -12.680 1.00 94.44 90 SER A O 1
ATOM 716 N N . LYS A 1 91 ? 3.394 -14.335 -11.528 1.00 92.94 91 LYS A N 1
ATOM 717 C CA . LYS A 1 91 ? 2.196 -13.759 -10.889 1.00 92.94 91 LYS A CA 1
ATOM 718 C C . LYS A 1 91 ? 2.499 -12.363 -10.310 1.00 92.94 91 LYS A C 1
ATOM 720 O O . LYS A 1 91 ? 3.579 -12.146 -9.749 1.00 92.94 91 LYS A O 1
ATOM 725 N N . GLU A 1 92 ? 1.552 -11.441 -10.470 1.00 94.12 92 GLU A N 1
ATOM 726 C CA . GLU A 1 92 ? 1.576 -10.119 -9.841 1.00 94.12 92 GLU A CA 1
ATOM 727 C C . GLU A 1 92 ? 1.198 -10.218 -8.362 1.00 94.12 92 GLU A C 1
ATOM 729 O O . GLU A 1 92 ? 0.275 -10.948 -7.995 1.00 94.12 92 GLU A O 1
ATOM 734 N N . TYR A 1 93 ? 1.886 -9.442 -7.533 1.00 94.50 93 TYR A N 1
ATOM 735 C CA . TYR A 1 93 ? 1.591 -9.315 -6.113 1.00 94.50 93 TYR A CA 1
ATOM 736 C C . TYR A 1 93 ? 1.100 -7.904 -5.811 1.00 94.50 93 TYR A C 1
ATOM 738 O O . TYR A 1 93 ? 1.687 -6.929 -6.298 1.00 94.50 93 TYR A O 1
ATOM 746 N N . GLN A 1 94 ? 0.036 -7.788 -5.013 1.00 96.00 94 GLN A N 1
ATOM 747 C CA . GLN A 1 94 ? -0.421 -6.487 -4.527 1.00 96.00 94 GLN A CA 1
ATOM 748 C C . GLN A 1 94 ? 0.631 -5.928 -3.574 1.00 96.00 94 GLN A C 1
ATOM 750 O O . GLN A 1 94 ? 1.064 -6.601 -2.633 1.00 96.00 94 GLN A O 1
ATOM 755 N N . VAL A 1 95 ? 1.013 -4.675 -3.798 1.00 97.50 95 VAL A N 1
ATOM 756 C CA . VAL A 1 95 ? 1.903 -3.942 -2.902 1.00 97.50 95 VAL A CA 1
ATOM 757 C C . VAL A 1 95 ? 1.327 -2.576 -2.566 1.00 97.50 95 VAL A C 1
ATOM 759 O O . VAL A 1 95 ? 0.423 -2.070 -3.230 1.00 97.50 95 VAL A O 1
ATOM 762 N N . TYR A 1 96 ? 1.892 -1.986 -1.526 1.00 98.00 96 TYR A N 1
ATOM 763 C CA . TYR A 1 96 ? 1.634 -0.632 -1.068 1.00 98.00 96 TYR A CA 1
ATOM 764 C C . TYR A 1 96 ? 2.959 0.079 -0.848 1.00 98.00 96 TYR A C 1
ATOM 766 O O . TYR A 1 96 ? 3.971 -0.562 -0.562 1.00 98.00 96 TYR A O 1
ATOM 774 N N . CYS A 1 97 ? 2.976 1.395 -0.989 1.00 97.56 97 CYS A N 1
ATOM 775 C CA . CYS A 1 97 ? 4.188 2.178 -0.815 1.00 97.56 97 CYS A CA 1
ATOM 776 C C . CYS A 1 97 ? 4.339 2.729 0.605 1.00 97.56 97 CYS A C 1
ATOM 778 O O . CYS A 1 97 ? 3.364 2.934 1.327 1.00 97.56 97 CYS A O 1
ATOM 780 N N . PHE A 1 98 ? 5.580 3.019 0.974 1.00 97.62 98 PHE A N 1
ATOM 781 C CA . PHE A 1 98 ? 5.947 3.836 2.129 1.00 97.62 98 PHE A CA 1
ATOM 782 C C . PHE A 1 98 ? 7.113 4.755 1.741 1.00 97.62 98 PHE A C 1
ATOM 784 O O . PHE A 1 98 ? 7.632 4.643 0.627 1.00 97.62 98 PHE A O 1
ATOM 791 N N . ASN A 1 99 ? 7.500 5.682 2.623 1.00 97.75 99 ASN A N 1
ATOM 792 C CA . ASN A 1 99 ? 8.323 6.855 2.295 1.00 97.75 99 ASN A CA 1
ATOM 793 C C . ASN A 1 99 ? 7.530 7.883 1.475 1.00 97.75 99 ASN A C 1
ATOM 795 O O . ASN A 1 99 ? 7.869 8.206 0.337 1.00 97.75 99 ASN A O 1
ATOM 799 N N . LEU A 1 100 ? 6.465 8.421 2.064 1.00 94.38 100 LEU A N 1
ATOM 800 C CA . LEU A 1 100 ? 5.483 9.320 1.448 1.00 94.38 100 LEU A CA 1
ATOM 801 C C . LEU A 1 100 ? 6.105 10.512 0.690 1.00 94.38 100 LEU A C 1
ATOM 803 O O . LEU A 1 100 ? 5.515 11.006 -0.264 1.00 94.38 100 LEU A O 1
ATOM 807 N N . ASN A 1 101 ? 7.307 10.948 1.073 1.00 93.38 101 ASN A N 1
ATOM 808 C CA . ASN A 1 101 ? 8.026 12.054 0.429 1.00 93.38 101 ASN A CA 1
ATOM 809 C C . ASN A 1 101 ? 8.818 11.658 -0.837 1.00 93.38 101 ASN A C 1
ATOM 811 O O . ASN A 1 101 ? 9.402 12.529 -1.482 1.00 93.38 101 ASN A O 1
ATOM 815 N N . LYS A 1 102 ? 8.875 10.369 -1.189 1.00 97.12 102 LYS A N 1
ATOM 816 C CA . LYS A 1 102 ? 9.535 9.842 -2.396 1.00 97.12 102 LYS A CA 1
ATOM 817 C C . LYS A 1 102 ? 8.528 9.640 -3.533 1.00 97.12 102 LYS A C 1
ATOM 819 O O . LYS A 1 102 ? 7.319 9.632 -3.320 1.00 97.12 102 LYS A O 1
ATOM 824 N N . SER A 1 103 ? 9.030 9.454 -4.753 1.00 97.12 103 SER A N 1
ATOM 825 C CA . SER A 1 103 ? 8.186 9.266 -5.941 1.00 97.12 103 SER A CA 1
ATOM 826 C C . SER A 1 103 ? 7.561 7.869 -5.998 1.00 97.12 103 SER A C 1
ATOM 828 O O . SER A 1 103 ? 8.217 6.878 -5.677 1.00 97.12 103 SER 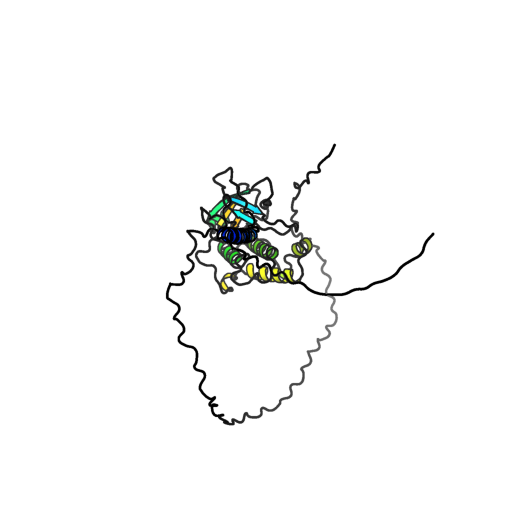A O 1
ATOM 830 N N . PHE A 1 104 ? 6.319 7.773 -6.474 1.00 97.06 104 PHE A N 1
ATOM 831 C CA . PHE A 1 104 ? 5.689 6.487 -6.789 1.00 97.06 104 PHE A CA 1
ATOM 832 C C . PHE A 1 104 ? 6.437 5.751 -7.912 1.00 97.06 104 PHE A C 1
ATOM 834 O O . PHE A 1 104 ? 7.030 6.405 -8.780 1.00 97.06 104 PHE A O 1
ATOM 841 N N . PRO A 1 105 ? 6.369 4.406 -7.963 1.00 97.25 105 PRO A N 1
ATOM 842 C CA . PRO A 1 105 ? 6.760 3.658 -9.151 1.00 97.25 105 PRO A CA 1
ATOM 843 C C . PRO A 1 105 ? 6.034 4.186 -10.392 1.00 97.25 105 PRO A C 1
ATOM 845 O O . PRO A 1 105 ? 4.885 4.620 -10.329 1.00 97.25 105 PRO A O 1
ATOM 848 N N . TYR A 1 106 ? 6.694 4.125 -11.546 1.00 96.81 106 TYR A N 1
ATOM 849 C CA . TYR A 1 106 ? 6.054 4.528 -12.792 1.00 96.81 106 TYR A CA 1
ATOM 850 C C . TYR A 1 106 ? 4.930 3.575 -13.205 1.00 96.81 106 TYR A C 1
ATOM 852 O O . TYR A 1 106 ? 4.941 2.389 -12.867 1.00 96.81 106 TYR A O 1
ATOM 860 N N . LYS A 1 107 ? 4.003 4.092 -14.021 1.00 95.88 107 LYS A N 1
ATOM 861 C CA . LYS A 1 107 ? 2.977 3.285 -14.690 1.00 95.88 107 LYS A CA 1
ATOM 862 C C . LYS A 1 107 ? 3.601 2.152 -15.507 1.00 95.88 107 LYS A C 1
ATOM 864 O O . LYS A 1 107 ? 4.691 2.308 -16.064 1.00 95.88 107 LYS A O 1
ATOM 869 N N . VAL A 1 108 ? 2.878 1.041 -15.633 1.00 95.06 108 VAL A N 1
ATOM 870 C CA . VAL A 1 108 ? 3.315 -0.173 -16.350 1.00 95.06 108 VAL A CA 1
ATOM 871 C C . VAL A 1 108 ? 3.797 0.091 -17.788 1.00 95.06 108 VAL A C 1
ATOM 873 O O . VAL A 1 108 ? 4.728 -0.550 -18.271 1.00 95.06 108 VAL A O 1
ATOM 876 N N . ASN A 1 109 ? 3.221 1.086 -18.464 1.00 92.62 109 ASN A N 1
ATOM 877 C CA . ASN A 1 109 ? 3.559 1.466 -19.837 1.00 92.62 109 ASN A CA 1
ATOM 878 C C . ASN A 1 109 ? 4.760 2.426 -19.961 1.00 92.62 109 ASN A C 1
ATOM 880 O O . ASN A 1 109 ? 5.159 2.752 -21.078 1.00 92.62 109 ASN A O 1
ATOM 884 N N . SER A 1 110 ? 5.348 2.883 -18.850 1.00 94.38 110 SER A N 1
ATOM 885 C CA . SER A 1 110 ? 6.538 3.740 -18.872 1.00 94.38 110 SER A CA 1
ATOM 886 C C . SER A 1 110 ? 7.719 3.018 -19.511 1.00 94.38 110 SER A C 1
ATOM 888 O O . SER A 1 110 ? 7.944 1.840 -19.240 1.00 94.38 110 SER A O 1
ATOM 890 N N . SER A 1 111 ? 8.529 3.710 -20.313 1.00 95.12 111 SER A N 1
ATOM 891 C CA . SER A 1 111 ? 9.783 3.155 -20.842 1.00 95.12 111 SER A CA 1
ATOM 892 C C . SER A 1 111 ? 10.806 2.886 -19.731 1.00 95.12 111 SER A C 1
ATOM 894 O O . SER A 1 111 ? 11.583 1.935 -19.828 1.00 95.12 111 SER A O 1
ATOM 896 N N . VAL A 1 112 ? 10.755 3.659 -18.642 1.00 95.62 112 VAL A N 1
ATOM 897 C CA . VAL A 1 112 ? 11.643 3.531 -17.482 1.00 95.62 112 VAL A CA 1
ATOM 898 C C . VAL A 1 112 ? 11.038 2.576 -16.456 1.00 95.62 112 VAL A C 1
ATOM 900 O O . VAL A 1 112 ? 9.941 2.795 -15.945 1.00 95.62 112 VAL A O 1
ATOM 903 N N . LYS A 1 113 ? 11.786 1.523 -16.121 1.00 97.38 113 LYS A N 1
ATOM 904 C CA . LYS A 1 113 ? 11.386 0.484 -15.165 1.00 97.38 113 LYS A CA 1
ATOM 905 C C . LYS A 1 113 ? 11.976 0.752 -13.781 1.00 97.38 113 LYS A C 1
ATOM 907 O O . LYS A 1 113 ? 13.073 1.303 -13.675 1.00 97.38 113 LYS A O 1
ATOM 912 N N . LYS A 1 114 ? 11.244 0.373 -12.729 1.00 98.12 114 LYS A N 1
ATOM 913 C CA . LYS A 1 114 ? 11.688 0.494 -11.335 1.00 98.12 114 LYS A CA 1
ATOM 914 C C . LYS A 1 114 ? 11.915 -0.886 -10.739 1.00 98.12 114 LYS A C 1
ATOM 916 O O . LYS A 1 114 ? 11.084 -1.779 -10.883 1.00 98.12 114 LYS A O 1
ATOM 921 N N . TRP A 1 115 ? 13.089 -1.047 -10.143 1.00 98.50 115 TRP A N 1
ATOM 922 C CA . TRP A 1 115 ? 13.654 -2.336 -9.769 1.00 98.50 115 TRP A CA 1
ATOM 923 C C . TRP A 1 115 ? 13.796 -2.440 -8.263 1.00 98.50 115 TRP A C 1
ATOM 925 O O . TRP A 1 115 ? 14.205 -1.477 -7.614 1.00 98.50 115 TRP A O 1
ATOM 935 N N . TYR A 1 116 ? 13.481 -3.616 -7.735 1.00 98.62 116 TYR A N 1
ATOM 936 C CA . TYR A 1 116 ? 13.348 -3.837 -6.309 1.00 98.62 116 TYR A CA 1
ATOM 937 C C . TYR A 1 116 ? 14.066 -5.098 -5.837 1.00 98.62 116 TYR A C 1
ATOM 939 O O . TYR A 1 116 ? 14.172 -6.098 -6.557 1.00 98.62 116 TYR A O 1
ATOM 947 N N . LYS A 1 117 ? 14.523 -5.056 -4.588 1.00 98.00 117 LYS A N 1
ATOM 948 C CA . LYS A 1 117 ? 15.076 -6.188 -3.850 1.00 98.00 117 LYS A CA 1
ATOM 949 C C . LYS A 1 117 ? 14.109 -6.580 -2.742 1.00 98.00 117 LYS A C 1
ATOM 951 O O . LYS A 1 117 ? 13.755 -5.750 -1.909 1.00 98.00 117 LYS A O 1
ATOM 956 N N . ARG A 1 118 ? 13.681 -7.844 -2.738 1.00 96.69 118 ARG A N 1
ATOM 957 C CA . ARG A 1 118 ? 12.792 -8.377 -1.701 1.00 96.69 118 ARG A CA 1
ATOM 958 C C . ARG A 1 118 ? 13.586 -8.745 -0.449 1.00 96.69 118 ARG A C 1
ATOM 960 O O . ARG A 1 118 ? 14.599 -9.437 -0.538 1.00 96.69 118 ARG A O 1
ATOM 967 N N . HIS A 1 119 ? 13.055 -8.356 0.698 1.00 94.94 119 HIS A N 1
ATOM 968 C CA . HIS A 1 119 ? 13.480 -8.735 2.038 1.00 94.94 119 HIS A CA 1
ATOM 969 C C . HIS A 1 119 ? 12.298 -9.364 2.776 1.00 94.94 119 HIS A C 1
ATOM 971 O O . HIS A 1 119 ? 11.143 -8.995 2.543 1.00 94.94 119 HIS A O 1
ATOM 977 N N . GLU A 1 120 ? 12.585 -10.292 3.685 1.00 91.62 120 GLU A N 1
ATOM 978 C CA . GLU A 1 120 ? 11.600 -10.717 4.681 1.00 91.62 120 GLU A CA 1
ATOM 979 C C . GLU A 1 120 ? 11.273 -9.517 5.577 1.00 91.62 120 GLU A C 1
ATOM 981 O O . GLU A 1 120 ? 12.165 -8.845 6.100 1.00 91.62 120 GLU A O 1
ATOM 986 N N . GLY A 1 121 ? 9.992 -9.191 5.691 1.00 85.12 121 GLY A N 1
ATOM 987 C CA . GLY A 1 121 ? 9.523 -8.017 6.403 1.00 85.12 121 GLY A CA 1
ATOM 988 C C . GLY A 1 121 ? 9.350 -8.319 7.882 1.00 85.12 121 GLY A C 1
ATOM 989 O O . GLY A 1 121 ? 8.329 -8.846 8.315 1.00 85.12 121 GLY A O 1
ATOM 990 N N . ASN A 1 122 ? 10.362 -7.952 8.658 1.00 87.75 122 ASN A N 1
ATOM 991 C CA . ASN A 1 122 ? 10.289 -7.870 10.110 1.00 87.75 122 ASN A CA 1
ATOM 992 C C . ASN A 1 122 ? 10.491 -6.416 10.568 1.00 87.75 122 ASN A C 1
ATOM 994 O O . ASN A 1 122 ? 10.814 -5.535 9.770 1.00 87.75 122 ASN A O 1
ATOM 998 N N . GLU A 1 123 ? 10.311 -6.176 11.864 1.00 90.25 123 GLU A N 1
ATOM 999 C CA . GLU A 1 123 ? 10.378 -4.837 12.456 1.00 90.25 123 GLU A CA 1
ATOM 1000 C C . GLU A 1 123 ? 11.728 -4.137 12.237 1.00 90.25 123 GLU A C 1
ATOM 1002 O O . GLU A 1 123 ? 11.763 -2.930 11.997 1.00 90.25 123 GLU A O 1
ATOM 1007 N N . GLU A 1 124 ? 12.838 -4.876 12.275 1.00 92.69 124 GLU A N 1
ATOM 1008 C CA . GLU A 1 124 ? 14.179 -4.332 12.038 1.00 92.69 124 GLU A CA 1
ATOM 1009 C C . GLU A 1 124 ? 14.353 -3.900 10.576 1.00 92.69 124 GLU A C 1
ATOM 1011 O O . GLU A 1 124 ? 14.779 -2.775 10.299 1.00 92.69 124 GLU A O 1
ATOM 1016 N N . VAL A 1 125 ? 13.970 -4.765 9.633 1.00 93.94 125 VAL A N 1
ATOM 1017 C CA . VAL A 1 125 ? 14.041 -4.477 8.193 1.00 93.94 125 VAL A CA 1
ATOM 1018 C C . VAL A 1 125 ? 13.122 -3.310 7.836 1.00 93.94 125 VAL A C 1
ATOM 1020 O O . VAL A 1 125 ? 13.525 -2.424 7.086 1.00 93.94 125 VAL A O 1
ATOM 1023 N N . PHE A 1 126 ? 11.916 -3.260 8.403 1.00 93.94 126 PHE A N 1
ATOM 1024 C CA . PHE A 1 126 ? 10.996 -2.145 8.201 1.00 93.94 126 PHE A CA 1
ATOM 1025 C C . PHE A 1 126 ? 11.592 -0.821 8.682 1.00 93.94 126 PHE A C 1
ATOM 1027 O O . PHE A 1 126 ? 11.659 0.145 7.919 1.00 93.94 126 PHE A O 1
ATOM 10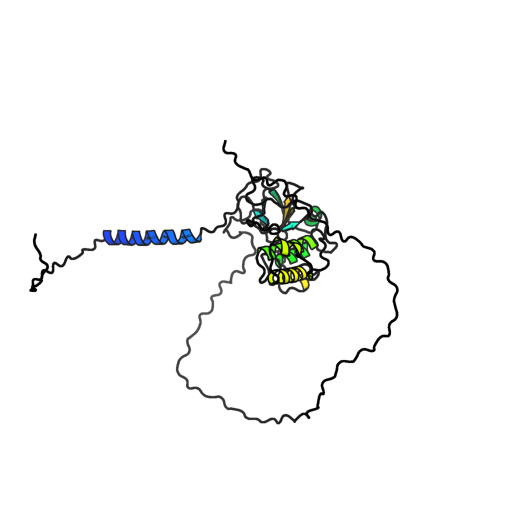34 N N . LYS A 1 127 ? 12.123 -0.803 9.910 1.00 93.75 127 LYS A N 1
ATOM 1035 C CA . LYS A 1 127 ? 12.776 0.373 10.499 1.00 93.75 127 LYS A CA 1
ATOM 1036 C C . LYS A 1 127 ? 13.980 0.865 9.712 1.00 93.75 127 LYS A C 1
ATOM 1038 O O . LYS A 1 127 ? 14.226 2.065 9.676 1.00 93.75 127 LYS A O 1
ATOM 1043 N N . LYS A 1 128 ? 14.719 -0.043 9.076 1.00 95.69 128 LYS A N 1
ATOM 1044 C CA . LYS A 1 128 ? 15.870 0.304 8.240 1.00 95.69 128 LYS A CA 1
ATOM 1045 C C . LYS A 1 128 ? 15.482 1.134 7.009 1.00 95.69 128 LYS A C 1
ATOM 1047 O O . LYS A 1 128 ? 16.279 1.963 6.578 1.00 95.69 128 LYS A O 1
ATOM 1052 N N . PHE A 1 129 ? 14.310 0.886 6.425 1.00 96.25 129 PHE A N 1
ATOM 1053 C CA . PHE A 1 129 ? 13.906 1.491 5.151 1.00 96.25 129 PHE A CA 1
ATOM 1054 C C . PHE A 1 129 ? 12.897 2.639 5.297 1.00 96.25 129 PHE A C 1
ATOM 1056 O O . PHE A 1 129 ? 12.791 3.477 4.399 1.00 96.25 129 PHE A O 1
ATOM 1063 N N . ALA A 1 130 ? 12.140 2.694 6.393 1.00 95.25 130 ALA A N 1
ATOM 1064 C CA . ALA A 1 130 ? 11.190 3.775 6.637 1.00 95.25 130 ALA A CA 1
ATOM 1065 C C . ALA A 1 130 ? 11.907 5.060 7.094 1.00 95.25 130 ALA A C 1
ATOM 1067 O O . ALA A 1 130 ? 12.761 5.022 7.975 1.00 95.25 130 ALA A O 1
ATOM 1068 N N . ASP A 1 131 ? 11.538 6.213 6.523 1.00 94.06 131 ASP A N 1
ATOM 1069 C CA . ASP A 1 131 ? 12.155 7.505 6.884 1.00 94.06 131 ASP A CA 1
ATOM 1070 C C . ASP A 1 131 ? 11.615 8.049 8.219 1.00 94.06 131 ASP A C 1
ATOM 1072 O O . ASP A 1 131 ? 12.314 8.731 8.969 1.00 94.06 131 ASP A O 1
ATOM 1076 N N . ARG A 1 132 ? 10.342 7.767 8.514 1.00 94.12 132 ARG A N 1
ATOM 1077 C CA . ARG A 1 132 ? 9.645 8.143 9.748 1.00 94.12 132 ARG A CA 1
ATOM 1078 C C . ARG A 1 132 ? 8.654 7.046 10.082 1.00 94.12 132 ARG A C 1
ATOM 1080 O O . ARG A 1 132 ? 8.070 6.489 9.176 1.00 94.12 132 ARG A O 1
ATOM 1087 N N . ILE A 1 133 ? 8.426 6.750 11.355 1.00 94.06 133 ILE A N 1
ATOM 1088 C CA . ILE A 1 133 ? 7.524 5.667 11.763 1.00 94.06 133 ILE A CA 1
ATOM 1089 C C . ILE A 1 133 ? 6.631 6.169 12.882 1.00 94.06 133 ILE A C 1
ATOM 1091 O O . ILE A 1 133 ? 7.056 6.972 13.717 1.00 94.06 133 ILE A O 1
ATOM 1095 N N . LYS A 1 134 ? 5.364 5.744 12.886 1.00 95.44 134 LYS A N 1
ATOM 1096 C CA . LYS A 1 134 ? 4.448 6.029 13.991 1.00 95.44 134 LYS A CA 1
ATOM 1097 C C . LYS A 1 134 ? 5.075 5.575 15.311 1.00 95.44 134 LYS A C 1
ATOM 1099 O O . LYS A 1 134 ? 5.586 4.466 15.410 1.00 95.44 134 LYS A O 1
ATOM 1104 N N . ASN A 1 135 ? 5.031 6.438 16.321 1.00 93.12 135 ASN A N 1
ATOM 1105 C CA . ASN A 1 135 ? 5.550 6.117 17.645 1.00 93.12 135 ASN A CA 1
ATOM 1106 C C . ASN A 1 135 ? 4.579 5.191 18.397 1.00 93.12 135 ASN A C 1
ATOM 1108 O O . ASN A 1 135 ? 3.853 5.628 19.287 1.00 93.12 135 ASN A O 1
ATOM 1112 N N . GLU A 1 136 ? 4.534 3.931 17.979 1.00 90.12 136 GLU A N 1
ATOM 1113 C CA . GLU A 1 136 ? 3.749 2.847 18.565 1.00 90.12 136 GLU A CA 1
ATOM 1114 C C . GLU A 1 136 ? 4.603 1.568 18.593 1.00 90.12 136 GLU A C 1
ATOM 1116 O O . GLU A 1 136 ? 5.525 1.423 17.785 1.00 90.12 136 GLU A O 1
ATOM 1121 N N . PRO A 1 137 ? 4.342 0.633 19.518 1.00 90.00 137 PRO A N 1
ATOM 1122 C CA . PRO A 1 137 ? 4.954 -0.687 19.463 1.00 90.00 137 PRO A CA 1
ATOM 1123 C C . PRO A 1 137 ? 4.409 -1.494 18.276 1.00 90.00 137 PRO A C 1
ATOM 1125 O O . PRO A 1 137 ? 3.282 -1.277 17.822 1.00 90.00 137 PRO A O 1
ATOM 1128 N N . ASP A 1 138 ? 5.215 -2.449 17.808 1.00 90.38 138 ASP A N 1
ATOM 1129 C CA . ASP A 1 138 ? 4.827 -3.479 16.837 1.00 90.38 138 ASP A CA 1
ATOM 1130 C C . ASP A 1 138 ? 4.192 -2.932 15.547 1.00 90.38 138 ASP A C 1
ATOM 1132 O O . ASP A 1 138 ? 3.199 -3.457 15.033 1.00 90.38 138 ASP A O 1
ATOM 1136 N N . VAL A 1 139 ? 4.773 -1.864 14.991 1.00 93.62 139 VAL A N 1
ATOM 1137 C CA . VAL A 1 139 ? 4.242 -1.191 13.796 1.00 93.62 139 VAL A CA 1
ATOM 1138 C C . VAL A 1 139 ? 4.134 -2.141 12.606 1.00 93.62 139 VAL A C 1
ATOM 1140 O O . VAL A 1 139 ? 3.116 -2.131 11.915 1.00 93.62 139 VAL A O 1
ATOM 1143 N N . SER A 1 140 ? 5.115 -3.022 12.397 1.00 92.31 140 SER A N 1
ATOM 1144 C CA . SER A 1 140 ? 5.042 -4.015 11.314 1.00 92.31 140 SER A CA 1
ATOM 1145 C C . SER A 1 140 ? 3.844 -4.954 11.480 1.00 92.31 140 SER A C 1
ATOM 1147 O O . SER A 1 140 ? 3.192 -5.308 10.499 1.00 92.31 140 SER A O 1
ATOM 1149 N N . ARG A 1 141 ? 3.493 -5.313 12.724 1.00 92.44 141 ARG A N 1
ATOM 1150 C CA . ARG A 1 141 ? 2.335 -6.166 13.023 1.00 92.44 141 ARG A CA 1
ATOM 1151 C C . ARG A 1 141 ? 1.012 -5.443 12.784 1.00 92.44 141 ARG A C 1
ATOM 1153 O O . ARG A 1 141 ? 0.074 -6.053 12.265 1.00 92.44 141 ARG A O 1
ATOM 1160 N N . LYS A 1 142 ? 0.951 -4.150 13.109 1.00 95.12 142 LYS A N 1
ATOM 1161 C CA . LYS A 1 142 ? -0.196 -3.280 12.807 1.00 95.12 142 LYS A CA 1
ATOM 1162 C C . LYS A 1 142 ? -0.393 -3.131 11.299 1.00 95.12 142 LYS A C 1
ATOM 1164 O O . LYS A 1 142 ? -1.508 -3.313 10.825 1.00 95.12 142 LYS A O 1
ATOM 1169 N N . ILE A 1 143 ? 0.682 -2.922 10.536 1.00 95.75 143 ILE A N 1
ATOM 1170 C CA . ILE A 1 143 ? 0.638 -2.890 9.064 1.00 95.75 143 ILE A CA 1
ATOM 1171 C C . ILE A 1 143 ? 0.151 -4.231 8.493 1.00 95.75 143 ILE A C 1
ATOM 1173 O O . ILE A 1 143 ? -0.690 -4.237 7.597 1.00 95.75 143 ILE A O 1
ATOM 1177 N N . LEU A 1 144 ? 0.604 -5.369 9.032 1.00 94.31 144 LEU A N 1
ATOM 1178 C CA . LEU A 1 144 ? 0.082 -6.684 8.638 1.00 94.31 144 LEU A CA 1
ATOM 1179 C C . LEU A 1 144 ? -1.426 -6.807 8.875 1.00 94.31 144 LEU A C 1
ATOM 1181 O O . LEU A 1 144 ? -2.148 -7.268 7.992 1.00 94.31 144 LEU A O 1
ATOM 1185 N N . SER A 1 145 ? -1.906 -6.355 10.036 1.00 95.50 145 SER A N 1
ATOM 1186 C CA . SER A 1 145 ? -3.339 -6.330 10.349 1.00 95.50 145 SER A CA 1
ATOM 1187 C C . SER A 1 145 ? -4.116 -5.428 9.388 1.00 95.50 145 SER A C 1
ATOM 1189 O O . SER A 1 145 ? -5.182 -5.819 8.912 1.00 95.50 145 SER A O 1
ATOM 1191 N N . VAL A 1 146 ? -3.557 -4.267 9.032 1.00 97.50 146 VAL A N 1
ATOM 1192 C CA . VAL A 1 146 ? -4.133 -3.366 8.027 1.00 97.50 146 VAL A CA 1
ATOM 1193 C C . VAL A 1 146 ? -4.269 -4.058 6.676 1.00 97.50 146 VAL A C 1
ATOM 1195 O O . VAL A 1 146 ? -5.341 -4.004 6.089 1.00 97.50 146 VAL A O 1
ATOM 1198 N N . ILE A 1 147 ? -3.225 -4.725 6.180 1.00 96.12 147 ILE A N 1
ATOM 1199 C CA . ILE A 1 147 ? -3.264 -5.349 4.847 1.00 96.12 147 ILE A CA 1
ATOM 1200 C C . ILE A 1 147 ? -4.198 -6.562 4.832 1.00 96.12 147 ILE A C 1
ATOM 1202 O O . ILE A 1 147 ? -4.949 -6.731 3.879 1.00 96.12 147 ILE A O 1
ATOM 1206 N N . TYR A 1 148 ? -4.201 -7.376 5.890 1.00 96.06 148 TYR A N 1
ATOM 1207 C CA . TYR A 1 148 ? -5.092 -8.536 6.009 1.00 96.06 148 TYR A CA 1
ATOM 1208 C C . TYR A 1 148 ? -6.581 -8.148 6.038 1.00 96.06 148 TYR A C 1
ATOM 1210 O O . TYR A 1 148 ? -7.436 -8.860 5.515 1.00 96.06 148 TYR A O 1
ATOM 1218 N N . ASN A 1 149 ? -6.906 -7.002 6.640 1.00 97.75 149 ASN A N 1
ATOM 1219 C CA . ASN A 1 149 ? -8.273 -6.479 6.687 1.00 97.75 149 ASN A CA 1
ATOM 1220 C C . ASN A 1 149 ? -8.597 -5.490 5.559 1.00 97.75 149 ASN A C 1
ATOM 1222 O O . ASN A 1 149 ? -9.756 -5.120 5.384 1.00 97.75 149 ASN A O 1
ATOM 1226 N N . GLY A 1 150 ? -7.581 -5.040 4.829 1.00 97.69 150 GLY A N 1
ATOM 1227 C CA . GLY A 1 150 ? -7.689 -4.100 3.729 1.00 97.69 150 GLY A CA 1
ATOM 1228 C C . GLY A 1 150 ? -7.785 -4.793 2.380 1.00 97.69 150 GLY A C 1
ATOM 1229 O O . GLY A 1 150 ? -8.144 -5.962 2.278 1.00 97.69 150 GLY A O 1
ATOM 1230 N N . TYR A 1 151 ? -7.474 -4.059 1.317 1.00 96.44 151 TYR A N 1
ATOM 1231 C CA . TYR A 1 151 ? -7.490 -4.616 -0.029 1.00 96.44 151 TYR A CA 1
ATOM 1232 C C . TYR A 1 151 ? -6.247 -5.507 -0.281 1.00 96.44 151 TYR A C 1
ATOM 1234 O O . TYR A 1 151 ? -5.135 -5.162 0.114 1.00 96.44 151 TYR A O 1
ATOM 1242 N N . TYR A 1 152 ? -6.339 -6.652 -0.956 1.00 86.56 152 TYR A N 1
ATOM 1243 C CA . TYR A 1 152 ? -7.551 -7.275 -1.503 1.00 86.56 152 TYR A CA 1
ATOM 1244 C C . TYR A 1 152 ? -8.185 -8.324 -0.573 1.00 86.56 152 TYR A C 1
ATOM 1246 O O . TYR A 1 152 ? -9.317 -8.718 -0.830 1.00 86.56 152 TYR A O 1
ATOM 1254 N N . GLU A 1 153 ? -7.488 -8.763 0.481 1.00 90.94 153 GLU A N 1
ATOM 1255 C CA . GLU A 1 153 ? -7.907 -9.896 1.325 1.00 90.94 153 GLU A CA 1
ATOM 1256 C C . GLU A 1 153 ? -9.243 -9.642 2.039 1.00 90.94 153 GLU A C 1
ATOM 1258 O O . GLU A 1 153 ? -10.113 -10.510 2.062 1.00 90.94 153 GLU A O 1
ATOM 1263 N N . ASN A 1 154 ? -9.423 -8.438 2.598 1.00 96.31 154 ASN A N 1
ATOM 1264 C CA . ASN A 1 154 ? -10.646 -7.991 3.264 1.00 96.31 154 ASN A CA 1
ATOM 1265 C C . ASN A 1 154 ? -11.202 -9.029 4.262 1.00 96.31 154 ASN A C 1
ATOM 1267 O O . ASN A 1 154 ? -12.405 -9.296 4.311 1.00 96.31 154 ASN A O 1
ATOM 1271 N N . ALA A 1 155 ? -10.328 -9.639 5.072 1.00 96.19 155 ALA A N 1
ATOM 1272 C CA . ALA A 1 155 ? -10.661 -10.843 5.836 1.00 96.19 155 ALA A CA 1
ATOM 1273 C C . ALA A 1 155 ? -11.901 -10.693 6.740 1.00 96.19 155 ALA A C 1
ATOM 1275 O O . ALA A 1 155 ? -12.634 -11.665 6.955 1.00 96.19 155 ALA A O 1
ATOM 1276 N N . ASN A 1 156 ? -12.152 -9.486 7.256 1.00 97.88 156 ASN A N 1
ATOM 1277 C CA . ASN A 1 156 ? -13.272 -9.171 8.146 1.00 97.88 156 ASN A CA 1
ATOM 1278 C C . ASN A 1 156 ? -14.324 -8.228 7.530 1.00 97.88 156 ASN A C 1
ATOM 1280 O O . ASN A 1 156 ? -15.146 -7.696 8.270 1.00 97.88 156 ASN A O 1
ATOM 1284 N N . GLY A 1 157 ? -14.323 -8.018 6.210 1.00 98.00 157 GLY A N 1
ATOM 1285 C CA . GLY A 1 157 ? -15.374 -7.245 5.530 1.00 98.00 157 GLY A CA 1
ATOM 1286 C C . GLY A 1 157 ? -15.326 -5.726 5.753 1.00 98.00 157 GLY A C 1
ATOM 1287 O O . GLY A 1 157 ? -16.310 -5.032 5.505 1.00 98.00 157 GLY A O 1
ATOM 1288 N N . ILE A 1 158 ? -14.197 -5.176 6.220 1.00 98.50 158 ILE A N 1
ATOM 1289 C CA . ILE A 1 158 ? -14.032 -3.727 6.454 1.00 98.50 158 ILE A CA 1
ATOM 1290 C C . ILE A 1 158 ? -14.155 -2.932 5.140 1.00 98.50 158 ILE A C 1
ATOM 1292 O O . ILE A 1 158 ? -14.598 -1.783 5.144 1.00 98.50 158 ILE A O 1
ATOM 1296 N N . MET A 1 159 ? -13.797 -3.549 4.011 1.00 98.38 159 MET A N 1
ATOM 1297 C CA . MET A 1 159 ? -13.812 -2.934 2.679 1.00 98.38 159 MET A CA 1
ATOM 1298 C C . MET A 1 159 ? -15.100 -3.188 1.888 1.00 98.38 159 MET A C 1
ATOM 1300 O O . MET A 1 159 ? -15.167 -2.842 0.706 1.00 98.38 159 MET A O 1
ATOM 1304 N N . ASP A 1 160 ? -16.123 -3.789 2.499 1.00 97.81 160 ASP A N 1
ATOM 1305 C CA . ASP A 1 160 ? -17.337 -4.184 1.788 1.00 97.81 160 ASP A CA 1
ATOM 1306 C C . ASP A 1 160 ? -18.034 -2.985 1.134 1.00 97.81 160 ASP A C 1
ATOM 1308 O O . ASP A 1 160 ? -18.234 -1.929 1.740 1.00 97.81 160 ASP A O 1
ATOM 1312 N N . ASN A 1 161 ? -18.470 -3.180 -0.113 1.00 97.88 161 ASN A N 1
ATOM 1313 C CA . ASN A 1 161 ? -19.132 -2.178 -0.958 1.00 97.88 161 ASN A CA 1
ATOM 1314 C C . ASN A 1 161 ? -18.247 -1.005 -1.418 1.00 97.88 161 ASN A C 1
ATOM 1316 O O . ASN A 1 161 ? -18.745 -0.115 -2.112 1.00 97.88 161 ASN A O 1
ATOM 1320 N N . LEU A 1 162 ? -16.950 -0.987 -1.096 1.00 98.25 162 LEU A N 1
ATOM 1321 C CA . LEU A 1 162 ? -16.010 -0.062 -1.730 1.00 98.25 162 LEU A CA 1
ATOM 1322 C C . LEU A 1 162 ? -15.648 -0.540 -3.138 1.00 98.25 162 LEU A C 1
ATOM 1324 O O . LEU A 1 162 ? -15.404 -1.724 -3.365 1.00 98.25 162 LEU A O 1
ATOM 1328 N N . SER A 1 163 ? -15.554 0.393 -4.088 1.00 96.94 163 SER A N 1
ATOM 1329 C CA . SER A 1 163 ? -14.915 0.092 -5.372 1.00 96.94 163 SER A CA 1
ATOM 1330 C C . SER A 1 163 ? -13.434 -0.260 -5.154 1.00 96.94 163 SER A C 1
ATOM 1332 O O . SER A 1 163 ? -12.811 0.350 -4.275 1.00 96.94 163 SER A O 1
ATOM 1334 N N . PRO A 1 164 ? -12.830 -1.144 -5.969 1.00 96.38 164 PRO A N 1
ATOM 1335 C CA . PRO A 1 164 ? -11.440 -1.574 -5.797 1.00 96.38 164 PRO A CA 1
ATOM 1336 C C . PRO A 1 164 ? -10.440 -0.423 -5.623 1.00 96.38 164 PRO A C 1
ATOM 1338 O O . PRO A 1 164 ? -9.631 -0.437 -4.699 1.00 96.38 164 PRO A O 1
ATOM 1341 N N . GLU A 1 165 ? -10.539 0.630 -6.434 1.00 96.81 165 GLU A N 1
ATOM 1342 C CA . GLU A 1 165 ? -9.625 1.776 -6.381 1.00 96.81 165 GLU A CA 1
ATOM 1343 C C . GLU A 1 165 ? -9.754 2.573 -5.074 1.00 96.81 165 GLU A C 1
ATOM 1345 O O . GLU A 1 165 ? -8.759 3.050 -4.525 1.00 96.81 165 GLU A O 1
ATOM 1350 N N . ASN A 1 166 ? -10.973 2.682 -4.537 1.00 98.12 166 ASN A N 1
ATOM 1351 C CA . ASN A 1 166 ? -11.225 3.314 -3.241 1.00 98.12 166 ASN A CA 1
ATOM 1352 C C . ASN A 1 166 ? -10.714 2.443 -2.089 1.00 98.12 166 ASN A C 1
ATOM 1354 O O . ASN A 1 166 ? -10.144 2.977 -1.140 1.00 98.12 166 ASN A O 1
ATOM 1358 N N . ALA A 1 167 ? -10.869 1.119 -2.174 1.00 98.44 167 ALA A N 1
ATOM 1359 C CA . ALA A 1 167 ? -10.354 0.189 -1.171 1.00 98.44 167 ALA A CA 1
ATOM 1360 C C . ALA A 1 167 ? -8.813 0.194 -1.122 1.00 98.44 167 ALA A C 1
ATOM 1362 O O . ALA A 1 167 ? -8.229 0.237 -0.033 1.00 98.44 167 ALA A O 1
ATOM 1363 N N . ILE A 1 168 ? -8.145 0.243 -2.284 1.00 98.12 168 ILE A N 1
ATOM 1364 C CA . ILE A 1 168 ? -6.686 0.430 -2.379 1.00 98.12 168 ILE A CA 1
ATOM 1365 C C . ILE A 1 168 ? -6.284 1.760 -1.736 1.00 98.12 168 ILE A C 1
ATOM 1367 O O . ILE A 1 168 ? -5.384 1.790 -0.898 1.00 98.12 168 ILE A O 1
ATOM 1371 N N . LEU A 1 169 ? -6.973 2.854 -2.077 1.00 98.06 169 LEU A N 1
ATOM 1372 C CA . LEU A 1 169 ? -6.680 4.185 -1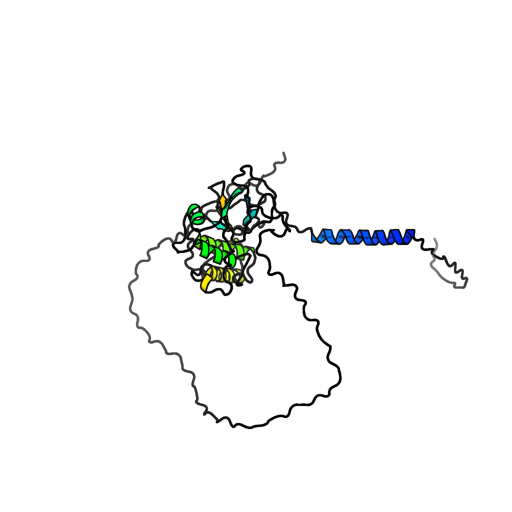.545 1.00 98.06 169 LEU A CA 1
ATOM 1373 C C . LEU A 1 169 ? -6.831 4.250 -0.015 1.00 98.06 169 LEU A C 1
ATOM 1375 O O . LEU A 1 169 ? -5.978 4.828 0.662 1.00 98.06 169 LEU A O 1
ATOM 1379 N N . VAL A 1 170 ? -7.878 3.635 0.541 1.00 98.62 170 VAL A N 1
ATOM 1380 C CA . VAL A 1 170 ? -8.095 3.530 1.993 1.00 98.62 170 VAL A CA 1
ATOM 1381 C C . VAL A 1 170 ? -6.979 2.723 2.656 1.00 98.62 170 VAL A C 1
ATOM 1383 O O . VAL A 1 170 ? -6.388 3.187 3.633 1.00 98.62 170 VAL A O 1
ATOM 1386 N N . THR A 1 171 ? -6.644 1.558 2.098 1.00 98.62 171 THR A N 1
ATOM 1387 C CA . THR A 1 171 ? -5.591 0.681 2.633 1.00 98.62 171 THR A CA 1
ATOM 1388 C C . THR A 1 171 ? -4.229 1.379 2.606 1.00 98.62 171 THR A C 1
ATOM 1390 O O . THR A 1 171 ? -3.521 1.400 3.612 1.00 98.62 171 THR A O 1
ATOM 1393 N N . GLN A 1 172 ? -3.893 2.052 1.502 1.00 98.31 172 GLN A N 1
ATOM 1394 C CA . GLN A 1 172 ? -2.653 2.815 1.354 1.00 98.31 172 GLN A CA 1
ATOM 1395 C C . GLN A 1 172 ? -2.538 3.958 2.379 1.00 98.31 172 GLN A C 1
ATOM 1397 O O . GLN A 1 172 ? -1.463 4.175 2.940 1.00 98.31 172 GLN A O 1
ATOM 1402 N N . ASN A 1 173 ? -3.635 4.668 2.666 1.00 98.31 173 ASN A N 1
ATOM 1403 C CA . ASN A 1 173 ? -3.643 5.735 3.674 1.00 98.31 173 ASN A CA 1
ATOM 1404 C C . ASN A 1 173 ? -3.477 5.192 5.101 1.00 98.31 173 ASN A C 1
ATOM 1406 O O . ASN A 1 173 ? -2.754 5.788 5.900 1.00 98.31 173 ASN A O 1
ATOM 1410 N N . ALA A 1 174 ? -4.092 4.048 5.415 1.00 98.38 174 ALA A N 1
ATOM 1411 C CA . ALA A 1 174 ? -3.879 3.370 6.692 1.00 98.38 174 ALA A CA 1
ATOM 1412 C C . ALA A 1 174 ? -2.428 2.880 6.847 1.00 98.38 174 ALA A C 1
ATOM 1414 O O . ALA A 1 174 ? -1.864 2.948 7.937 1.00 98.38 174 ALA A O 1
ATOM 1415 N N . ILE A 1 175 ? -1.785 2.455 5.757 1.00 97.94 175 ILE A N 1
ATOM 1416 C CA . ILE A 1 175 ? -0.362 2.101 5.768 1.00 97.94 175 ILE A CA 1
ATOM 1417 C C . ILE A 1 175 ? 0.491 3.336 6.055 1.00 97.94 175 ILE A C 1
ATOM 1419 O O . ILE A 1 175 ? 1.267 3.293 7.004 1.00 97.94 175 ILE A O 1
ATOM 1423 N N . TRP A 1 176 ? 0.290 4.460 5.356 1.00 98.19 176 TRP A N 1
ATOM 1424 C CA . TRP A 1 176 ? 1.037 5.703 5.614 1.00 98.19 176 TRP A CA 1
ATOM 1425 C C . TRP A 1 176 ? 0.845 6.265 7.026 1.00 98.19 176 TRP A C 1
ATOM 1427 O O . TRP A 1 176 ? 1.768 6.869 7.584 1.00 98.19 176 TRP A O 1
ATOM 1437 N N . TYR A 1 177 ? -0.319 6.050 7.643 1.00 98.12 177 TYR A N 1
ATOM 1438 C CA . TYR A 1 177 ? -0.540 6.396 9.049 1.00 98.12 177 TYR A CA 1
ATOM 1439 C C . TYR A 1 177 ? 0.498 5.735 9.969 1.00 98.12 177 TYR A C 1
ATOM 1441 O O . TYR A 1 177 ? 1.011 6.380 10.886 1.00 98.12 177 TYR A O 1
ATOM 1449 N N . TYR A 1 178 ? 0.858 4.481 9.690 1.00 97.38 178 TYR A N 1
ATOM 1450 C CA . TYR A 1 178 ? 1.856 3.724 10.441 1.00 97.38 178 TYR A CA 1
ATOM 1451 C C . TYR A 1 178 ? 3.284 3.917 9.908 1.00 97.38 178 TYR A C 1
ATOM 1453 O O . TYR A 1 178 ? 4.203 4.193 10.685 1.00 97.38 178 TYR A O 1
ATOM 1461 N N . SER A 1 179 ? 3.469 3.815 8.592 1.00 96.94 179 SER A N 1
ATOM 1462 C CA . SER A 1 179 ? 4.771 3.767 7.923 1.00 96.94 179 SER A CA 1
ATOM 1463 C C . SER A 1 179 ? 5.453 5.103 7.733 1.00 96.94 179 SER A C 1
ATOM 1465 O O . SER A 1 179 ? 6.635 5.116 7.426 1.00 96.94 179 SER A O 1
ATOM 1467 N N . ASP A 1 180 ? 4.704 6.195 7.866 1.00 97.56 180 ASP A N 1
ATOM 1468 C CA . ASP A 1 180 ? 5.184 7.555 7.637 1.00 97.56 180 ASP A CA 1
ATOM 1469 C C . ASP A 1 180 ? 4.675 8.515 8.723 1.00 97.56 180 ASP A C 1
ATOM 1471 O O . ASP A 1 180 ? 4.854 9.729 8.632 1.00 97.56 180 ASP A O 1
ATOM 1475 N N . SER A 1 181 ? 4.013 7.996 9.764 1.00 96.69 181 SER A N 1
ATOM 1476 C CA . SER A 1 181 ? 3.260 8.767 10.768 1.00 96.69 181 SER A CA 1
ATOM 1477 C C . SER A 1 181 ? 2.309 9.802 10.152 1.00 96.69 181 SER A C 1
ATOM 1479 O O . SER A 1 181 ? 2.171 10.901 10.697 1.00 96.69 181 SER A O 1
ATOM 1481 N N . ALA A 1 182 ? 1.726 9.522 8.982 1.00 95.88 182 ALA A N 1
ATOM 1482 C CA . ALA A 1 182 ? 0.876 10.481 8.284 1.00 95.88 182 ALA A CA 1
ATOM 1483 C C . ALA A 1 182 ? -0.239 10.995 9.209 1.00 95.88 182 ALA A C 1
ATOM 1485 O O . ALA A 1 182 ? -0.886 10.230 9.929 1.00 95.88 182 ALA A O 1
ATOM 1486 N N . THR A 1 183 ? -0.423 12.315 9.232 1.00 92.88 183 THR A N 1
ATOM 1487 C CA . THR A 1 183 ? -1.350 12.956 10.165 1.00 92.88 183 THR A CA 1
ATOM 1488 C C . THR A 1 183 ? -2.786 12.709 9.722 1.00 92.88 183 THR A C 1
ATOM 1490 O O . THR A 1 183 ? -3.232 13.251 8.714 1.00 92.88 183 THR A O 1
ATOM 1493 N N . ILE A 1 184 ? -3.523 11.932 10.514 1.00 92.38 184 ILE A N 1
ATOM 1494 C CA . ILE A 1 184 ? -4.961 11.707 10.358 1.00 92.38 184 ILE A CA 1
ATOM 1495 C C . ILE A 1 184 ? -5.613 12.079 11.690 1.00 92.38 184 ILE A C 1
ATOM 1497 O O . ILE A 1 184 ? -5.717 11.254 12.592 1.00 92.38 184 ILE A O 1
ATOM 1501 N N . ASN A 1 185 ? -5.975 13.355 11.836 1.00 85.38 185 ASN A N 1
ATOM 1502 C CA . ASN A 1 185 ? -6.556 13.876 13.080 1.00 85.38 185 ASN A CA 1
ATOM 1503 C C . ASN A 1 185 ? -8.033 13.495 13.227 1.00 85.38 185 ASN A C 1
ATOM 1505 O O . ASN A 1 185 ? -8.494 13.206 14.324 1.00 85.38 185 ASN A O 1
ATOM 1509 N N . ASP A 1 186 ? -8.764 13.507 12.113 1.00 91.12 186 ASP A N 1
ATOM 1510 C CA . ASP A 1 186 ? -10.173 13.146 12.067 1.00 91.12 186 ASP A CA 1
ATOM 1511 C C . ASP A 1 186 ? -10.487 12.446 10.745 1.00 91.12 186 ASP A C 1
ATOM 1513 O O . ASP A 1 186 ? -10.457 13.052 9.668 1.00 91.12 186 ASP A O 1
ATOM 1517 N N . THR A 1 187 ? -10.825 11.162 10.833 1.00 93.62 187 THR A N 1
ATOM 1518 C CA . THR A 1 187 ? -11.206 10.350 9.676 1.00 93.62 187 THR A CA 1
ATOM 1519 C C . THR A 1 187 ? -12.501 10.824 9.029 1.00 93.62 187 THR A C 1
ATOM 1521 O O . THR A 1 187 ? -12.679 10.605 7.835 1.00 93.62 187 THR A O 1
ATOM 1524 N N . SER A 1 188 ? -13.371 11.546 9.745 1.00 93.56 188 SER A N 1
ATOM 1525 C CA . SER A 1 188 ? -14.590 12.132 9.171 1.00 93.56 188 SER A CA 1
ATOM 1526 C C . SER A 1 188 ? -14.291 13.217 8.127 1.00 93.56 188 SER A C 1
ATOM 1528 O O . SER A 1 188 ? -15.093 13.445 7.222 1.00 93.56 188 SER A O 1
ATOM 1530 N N . SER A 1 189 ? -13.106 13.829 8.203 1.00 93.44 189 SER A N 1
ATOM 1531 C CA . SER A 1 189 ? -12.611 14.834 7.258 1.00 93.44 189 SER A CA 1
ATOM 1532 C C . SER A 1 189 ? -11.666 14.267 6.188 1.00 93.44 189 SER A C 1
ATOM 1534 O O . SER A 1 189 ? -11.308 14.976 5.244 1.00 93.44 189 SER A O 1
ATOM 1536 N N . ALA A 1 190 ? -11.289 12.987 6.296 1.00 96.19 190 ALA A N 1
ATOM 1537 C CA . ALA A 1 190 ? -10.371 12.337 5.366 1.00 96.19 190 ALA A CA 1
ATOM 1538 C C . ALA A 1 190 ? -10.927 12.295 3.932 1.00 96.19 190 ALA A C 1
ATOM 1540 O O . ALA A 1 190 ? -12.140 12.392 3.700 1.00 96.19 190 ALA A O 1
ATOM 1541 N N . PHE A 1 191 ? -10.020 12.143 2.966 1.00 96.62 191 PHE A N 1
ATOM 1542 C CA . PHE A 1 191 ? -10.310 11.994 1.537 1.00 96.62 191 PHE A CA 1
ATOM 1543 C C . PHE A 1 191 ? -11.055 13.164 0.881 1.00 96.62 191 PHE A C 1
ATOM 1545 O O . PHE A 1 191 ? -11.628 12.994 -0.190 1.00 96.62 191 PHE A O 1
ATOM 1552 N N . LYS A 1 192 ? -11.105 14.354 1.501 1.00 94.62 192 LYS A N 1
ATOM 1553 C CA . LYS A 1 192 ? -11.837 15.501 0.935 1.00 94.62 192 LYS A CA 1
ATOM 1554 C C . LYS A 1 192 ? -11.331 15.846 -0.468 1.00 94.62 192 LYS A C 1
ATOM 1556 O O . LYS A 1 192 ? -12.114 16.004 -1.398 1.00 94.62 192 LYS A O 1
ATOM 1561 N N . TYR A 1 193 ? -10.016 15.925 -0.615 1.00 92.44 193 TYR A N 1
ATOM 1562 C CA . TYR A 1 193 ? -9.392 16.302 -1.872 1.00 92.44 193 TYR A CA 1
ATOM 1563 C C . TYR A 1 193 ? -9.428 15.169 -2.909 1.00 92.44 193 TYR A C 1
ATOM 1565 O O . TYR A 1 193 ? -9.634 15.406 -4.099 1.00 92.44 193 TYR A O 1
ATOM 1573 N N . GLU A 1 194 ? -9.283 13.921 -2.472 1.00 96.06 194 GLU A N 1
ATOM 1574 C CA . GLU A 1 194 ? -9.458 12.726 -3.293 1.00 96.06 194 GLU A CA 1
ATOM 1575 C C . GLU A 1 194 ? -10.889 12.643 -3.822 1.00 96.06 194 GLU A C 1
ATOM 1577 O O . GLU A 1 194 ? -11.082 12.372 -5.003 1.00 96.06 194 GLU A O 1
ATOM 1582 N N . ALA A 1 195 ? -11.886 12.958 -2.993 1.00 96.19 195 ALA A N 1
ATOM 1583 C CA . ALA A 1 195 ? -13.279 12.967 -3.405 1.00 96.19 195 ALA A CA 1
ATOM 1584 C C . ALA A 1 195 ? -13.563 14.012 -4.483 1.00 96.19 195 ALA A C 1
ATOM 1586 O O . ALA A 1 195 ? -14.188 13.689 -5.492 1.00 96.19 195 ALA A O 1
ATOM 1587 N N . GLU A 1 196 ? -13.042 15.227 -4.313 1.00 94.88 196 GLU A N 1
ATOM 1588 C CA . GLU A 1 196 ? -13.153 16.296 -5.308 1.00 94.88 196 GLU A CA 1
ATOM 1589 C C . GLU A 1 196 ? -12.423 15.933 -6.615 1.00 94.88 196 GLU A C 1
ATOM 1591 O O . GLU A 1 196 ? -12.991 16.046 -7.699 1.00 94.88 196 GLU A O 1
ATOM 1596 N N . SER A 1 197 ? -11.177 15.457 -6.530 1.00 93.94 197 SER A N 1
ATOM 1597 C CA . SER A 1 197 ? -10.325 15.214 -7.707 1.00 93.94 197 SER A CA 1
ATOM 1598 C C . SER A 1 197 ? -10.663 13.942 -8.486 1.00 93.94 197 SER A C 1
ATOM 1600 O O . SER A 1 197 ? -10.519 13.919 -9.709 1.00 93.94 197 SER A O 1
ATOM 1602 N N . ASN A 1 198 ? -11.130 12.893 -7.809 1.00 94.56 198 ASN A N 1
ATOM 1603 C CA . ASN A 1 198 ? -11.523 11.634 -8.439 1.00 94.56 198 ASN A CA 1
ATOM 1604 C C . ASN A 1 198 ? -13.039 11.531 -8.670 1.00 94.56 198 ASN A C 1
ATOM 1606 O O . ASN A 1 198 ? -13.483 10.533 -9.244 1.00 94.56 198 ASN A O 1
ATOM 1610 N N . GLY A 1 199 ? -13.838 12.511 -8.236 1.00 95.06 199 GLY A N 1
ATOM 1611 C CA . GLY A 1 199 ? -15.299 12.455 -8.315 1.00 95.06 199 GLY A CA 1
ATOM 1612 C C . GLY A 1 199 ? -15.870 11.278 -7.522 1.00 95.06 199 GLY A C 1
ATOM 1613 O O . GLY A 1 199 ? -16.637 10.486 -8.068 1.00 95.06 199 GLY A O 1
ATOM 1614 N N . ILE A 1 200 ? -15.423 11.112 -6.273 1.00 97.31 200 ILE A N 1
ATOM 1615 C CA . ILE A 1 200 ? -15.931 10.072 -5.367 1.00 97.31 200 ILE A CA 1
ATOM 1616 C C . ILE A 1 200 ? -17.268 10.559 -4.815 1.00 97.31 200 ILE A C 1
ATOM 1618 O O . ILE A 1 200 ? -17.340 11.631 -4.214 1.00 97.31 200 ILE A O 1
ATOM 1622 N N . ASP A 1 201 ? -18.327 9.782 -5.030 1.00 97.25 201 ASP A N 1
ATOM 1623 C CA . ASP A 1 201 ? -19.646 10.116 -4.505 1.00 97.25 201 ASP A CA 1
ATOM 1624 C C . ASP A 1 201 ? -19.700 10.027 -2.968 1.00 97.25 201 ASP A C 1
ATOM 1626 O O . ASP A 1 201 ? -18.847 9.432 -2.304 1.00 97.25 201 ASP A O 1
ATOM 1630 N N . SER A 1 202 ? -20.733 10.634 -2.382 1.00 97.62 202 SER A N 1
ATOM 1631 C CA . SER A 1 202 ? -20.908 10.703 -0.928 1.00 97.62 202 SER A CA 1
ATOM 1632 C C . SER A 1 202 ? -21.046 9.339 -0.254 1.00 97.62 202 SER A C 1
ATOM 1634 O O . SER A 1 202 ? -20.668 9.203 0.910 1.00 97.62 202 SER A O 1
ATOM 1636 N N . TYR A 1 203 ? -21.603 8.344 -0.949 1.00 98.12 203 TYR A N 1
ATOM 1637 C CA . TYR A 1 203 ? -21.798 7.008 -0.397 1.00 98.12 203 TYR A CA 1
ATOM 1638 C C . TYR A 1 203 ? -20.453 6.283 -0.284 1.00 98.12 203 TYR A C 1
ATOM 1640 O O . TYR A 1 203 ? -20.090 5.839 0.806 1.00 98.12 203 TYR A O 1
ATOM 1648 N N . GLN A 1 204 ? -19.660 6.269 -1.360 1.00 98.44 204 GLN A N 1
ATOM 1649 C CA . GLN A 1 204 ? -18.289 5.752 -1.340 1.00 98.44 204 GLN A CA 1
ATOM 1650 C C . GLN A 1 204 ? -17.418 6.501 -0.327 1.00 98.44 204 GLN A C 1
ATOM 1652 O O . GLN A 1 204 ? -16.732 5.871 0.474 1.00 98.44 204 GLN A O 1
ATOM 1657 N N . LEU A 1 205 ? -17.489 7.834 -0.290 1.00 98.50 205 LEU A N 1
ATOM 1658 C CA . LEU A 1 205 ? -16.711 8.644 0.648 1.00 98.50 205 LEU A CA 1
ATOM 1659 C C . LEU A 1 205 ? -17.030 8.308 2.115 1.00 98.50 205 LEU A C 1
ATOM 1661 O O . LEU A 1 205 ? -16.119 8.217 2.939 1.00 98.50 205 LEU A O 1
ATOM 1665 N N . ALA A 1 206 ? -18.305 8.098 2.453 1.00 98.38 206 ALA A N 1
ATOM 1666 C CA . ALA A 1 206 ? -18.706 7.698 3.799 1.00 98.38 206 ALA A CA 1
ATOM 1667 C C . ALA A 1 206 ? -18.141 6.319 4.178 1.00 98.38 206 ALA A C 1
ATOM 1669 O O . ALA A 1 206 ? -17.599 6.160 5.276 1.00 98.38 206 ALA A O 1
ATOM 1670 N N . LEU A 1 207 ? -18.204 5.347 3.259 1.00 98.69 207 LEU A N 1
ATOM 1671 C CA . LEU A 1 207 ? -17.621 4.019 3.461 1.00 98.69 207 LEU A CA 1
ATOM 1672 C C . LEU A 1 207 ? -16.101 4.087 3.634 1.00 98.69 207 LEU A C 1
ATOM 1674 O O . LEU A 1 207 ? -15.569 3.489 4.564 1.00 98.69 207 LEU A O 1
ATOM 1678 N N . MET A 1 208 ? -15.407 4.875 2.809 1.00 98.75 208 MET A N 1
ATOM 1679 C CA . MET A 1 208 ? -13.951 5.031 2.884 1.00 98.75 208 MET A CA 1
ATOM 1680 C C . MET A 1 208 ? -13.506 5.572 4.242 1.00 98.75 208 MET A C 1
ATOM 1682 O O . MET A 1 208 ? -12.549 5.079 4.833 1.00 98.75 208 MET A O 1
ATOM 1686 N N . ARG A 1 209 ? -14.212 6.582 4.762 1.00 98.62 209 ARG A N 1
ATOM 1687 C CA . ARG A 1 209 ? -13.915 7.189 6.069 1.00 98.62 209 ARG A CA 1
ATOM 1688 C C . ARG A 1 209 ? -14.162 6.219 7.217 1.00 98.62 209 ARG A C 1
ATOM 1690 O O . ARG A 1 209 ? -13.362 6.171 8.152 1.00 98.62 209 ARG A O 1
ATOM 1697 N N . LYS A 1 210 ? -15.241 5.435 7.133 1.00 98.56 210 LYS A N 1
ATOM 1698 C CA . LYS A 1 210 ? -15.542 4.371 8.096 1.00 98.56 210 LYS A CA 1
ATOM 1699 C C . LYS A 1 210 ? -14.444 3.301 8.085 1.00 98.56 210 LYS A C 1
ATOM 1701 O O . LYS A 1 210 ? -13.865 3.034 9.131 1.00 98.56 210 LYS A O 1
ATOM 1706 N N . ALA A 1 211 ? -14.103 2.774 6.911 1.00 98.69 211 ALA A N 1
ATOM 1707 C CA . ALA A 1 211 ? -13.072 1.754 6.751 1.00 98.69 211 ALA A CA 1
ATOM 1708 C C . ALA A 1 211 ? -11.694 2.241 7.226 1.00 98.69 211 ALA A C 1
ATOM 1710 O O . ALA A 1 211 ? -11.021 1.546 7.982 1.00 98.69 211 ALA A O 1
ATOM 1711 N N . LEU A 1 212 ? -11.295 3.470 6.868 1.00 98.81 212 LEU A N 1
ATOM 1712 C CA . LEU A 1 212 ? -10.044 4.065 7.348 1.00 98.81 212 LEU A CA 1
ATOM 1713 C C . LEU A 1 212 ? -10.015 4.151 8.877 1.00 98.81 212 LEU A C 1
ATOM 1715 O O . LEU A 1 212 ? -8.999 3.818 9.477 1.00 98.81 212 LEU A O 1
ATOM 1719 N N . LYS A 1 213 ? -11.119 4.582 9.504 1.00 98.56 213 LYS A N 1
ATOM 1720 C CA . LYS A 1 213 ? -11.237 4.664 10.966 1.00 98.56 213 LYS A CA 1
ATOM 1721 C C . LYS A 1 213 ? -11.025 3.311 11.633 1.00 98.56 213 LYS A C 1
ATOM 1723 O O . LYS A 1 213 ? -10.338 3.257 12.646 1.00 98.56 213 LYS A O 1
ATOM 1728 N N . GLU A 1 214 ? -11.612 2.256 11.080 1.00 98.38 214 GLU A N 1
ATOM 1729 C CA . GLU A 1 214 ? -11.447 0.900 11.604 1.00 98.38 214 GLU A CA 1
ATOM 1730 C C . GLU A 1 214 ? -10.013 0.394 11.397 1.00 98.38 214 GLU A C 1
ATOM 1732 O O . GLU A 1 214 ? -9.416 -0.132 12.331 1.00 98.38 214 GLU A O 1
ATOM 1737 N N . LEU A 1 215 ? -9.417 0.617 10.220 1.00 98.50 215 LEU A N 1
ATOM 1738 C CA . LEU A 1 215 ? -8.060 0.150 9.923 1.00 98.50 215 LEU A CA 1
ATOM 1739 C C . LEU A 1 215 ? -6.962 0.797 10.778 1.00 98.50 215 LEU A C 1
ATOM 1741 O O . LEU A 1 215 ? -5.976 0.135 11.091 1.00 98.50 215 LEU A O 1
ATOM 1745 N N . ILE A 1 216 ? -7.088 2.084 11.116 1.00 97.69 216 ILE A N 1
ATOM 1746 C CA . ILE A 1 216 ? -6.084 2.790 11.934 1.00 97.69 216 ILE A CA 1
ATOM 1747 C C . ILE A 1 216 ? -6.355 2.678 13.438 1.00 97.69 216 ILE A C 1
ATOM 1749 O O . ILE A 1 216 ? -5.620 3.263 14.239 1.00 97.69 216 ILE A O 1
ATOM 1753 N N . ASP A 1 217 ? -7.416 1.965 13.828 1.00 96.75 217 ASP A N 1
ATOM 1754 C CA . ASP A 1 217 ? -7.713 1.693 15.227 1.00 96.75 217 ASP A CA 1
ATOM 1755 C C . ASP A 1 217 ? -6.533 0.913 15.834 1.00 96.75 217 ASP A C 1
ATOM 1757 O O . ASP A 1 217 ? -6.194 -0.174 15.354 1.00 96.75 217 ASP A O 1
ATOM 1761 N N . PRO A 1 218 ? -5.870 1.434 16.885 1.00 94.12 218 PRO A N 1
ATOM 1762 C CA . PRO A 1 218 ? -4.708 0.772 17.467 1.00 94.12 218 PRO A CA 1
ATOM 1763 C C . PRO A 1 218 ? -5.037 -0.612 18.038 1.00 94.12 218 PRO A C 1
ATOM 1765 O O . PRO A 1 218 ? -4.107 -1.399 18.229 1.00 94.12 218 PRO A O 1
ATOM 1768 N N . GLU A 1 219 ? -6.322 -0.896 18.275 1.00 95.56 219 GLU A N 1
ATOM 1769 C CA . GLU A 1 219 ? -6.853 -2.165 18.761 1.00 95.56 219 GLU A CA 1
ATOM 1770 C C . GLU A 1 219 ? -7.549 -2.996 17.662 1.00 95.56 219 GLU A C 1
ATOM 1772 O O . GLU A 1 219 ? -8.305 -3.924 17.972 1.00 95.56 219 GLU A O 1
ATOM 1777 N N . LEU A 1 220 ? -7.339 -2.670 16.374 1.00 96.88 220 LEU A N 1
ATOM 1778 C CA . LEU A 1 220 ? -7.941 -3.375 15.232 1.00 96.88 220 LEU A CA 1
ATOM 1779 C C . LEU A 1 220 ? -7.818 -4.892 15.392 1.00 96.88 220 LEU A C 1
ATOM 1781 O O . LEU A 1 220 ? -8.801 -5.624 15.297 1.00 96.88 220 LEU A O 1
ATOM 1785 N N . GLU A 1 221 ? -6.606 -5.363 15.680 1.00 93.56 221 GLU A N 1
ATOM 1786 C CA . GLU A 1 221 ? -6.323 -6.788 15.791 1.00 93.56 221 GLU A CA 1
ATOM 1787 C C . GLU A 1 221 ? -7.096 -7.458 16.928 1.00 93.56 221 GLU A C 1
ATOM 1789 O O . GLU A 1 221 ? -7.503 -8.607 16.780 1.00 93.56 221 GLU A O 1
ATOM 1794 N N . GLN A 1 222 ? -7.347 -6.772 18.044 1.00 94.75 222 GLN A N 1
ATOM 1795 C CA . GLN A 1 222 ? -8.141 -7.295 19.155 1.00 94.75 222 GLN A CA 1
ATOM 1796 C C . GLN A 1 222 ? -9.632 -7.345 18.797 1.00 94.75 222 GLN A C 1
ATOM 1798 O O . GLN A 1 222 ? -10.297 -8.320 19.153 1.00 94.75 222 GLN A O 1
ATOM 1803 N N . LYS A 1 223 ? -10.130 -6.355 18.049 1.00 96.38 223 LYS A N 1
ATOM 1804 C CA . LYS A 1 223 ? -11.556 -6.175 17.721 1.00 96.38 223 LYS A CA 1
ATOM 1805 C C . LYS A 1 223 ? -12.071 -7.099 16.618 1.00 96.38 223 LYS A C 1
ATOM 1807 O O . LYS A 1 223 ? -13.216 -7.537 16.686 1.00 96.38 223 LYS A O 1
ATOM 1812 N N . VAL A 1 224 ? -11.252 -7.411 15.615 1.00 97.06 224 VAL A N 1
ATOM 1813 C CA . VAL A 1 224 ? -11.687 -8.237 14.475 1.00 97.06 224 VAL A CA 1
ATOM 1814 C C . VAL A 1 224 ? -11.838 -9.715 14.837 1.00 97.06 224 VAL A C 1
ATOM 1816 O O . VAL A 1 224 ? -11.094 -10.237 15.667 1.00 97.06 224 VAL A O 1
ATOM 1819 N N . ALA A 1 225 ? -12.774 -10.421 14.201 1.00 96.94 225 ALA A N 1
ATOM 1820 C CA . ALA A 1 225 ? -13.029 -11.834 14.484 1.00 96.94 225 ALA A CA 1
ATOM 1821 C C . ALA A 1 225 ? -11.923 -12.742 13.923 1.00 96.94 225 ALA A C 1
ATOM 1823 O O . ALA A 1 225 ? -11.349 -13.555 14.650 1.00 96.94 225 ALA A O 1
ATOM 1824 N N . LYS A 1 226 ? -11.584 -12.580 12.638 1.00 96.19 226 LYS A N 1
ATOM 1825 C CA . LYS A 1 226 ? -10.493 -13.314 11.992 1.00 96.19 226 LYS A CA 1
ATOM 1826 C C . LYS A 1 226 ? -9.177 -12.603 12.275 1.00 96.19 226 LYS A C 1
ATOM 1828 O O . LYS A 1 226 ? -8.972 -11.474 11.831 1.00 96.19 226 LYS A O 1
ATOM 1833 N N . LYS A 1 227 ? -8.291 -13.266 13.013 1.00 94.12 227 LYS A N 1
ATOM 1834 C CA . LYS A 1 227 ? -6.942 -12.766 13.297 1.00 94.12 227 LYS A CA 1
ATOM 1835 C C . LYS A 1 227 ? -6.019 -13.031 12.110 1.00 94.12 227 LYS A C 1
ATOM 1837 O O . LYS A 1 227 ? -6.268 -13.946 11.328 1.00 94.12 227 LYS A O 1
ATOM 1842 N N . VAL A 1 228 ? -4.963 -12.229 12.002 1.00 91.19 228 VAL A N 1
ATOM 1843 C CA . VAL A 1 228 ? -3.891 -12.462 11.029 1.00 91.19 228 VAL A CA 1
ATOM 1844 C C . VAL A 1 228 ? -3.237 -13.820 11.334 1.00 91.19 228 VAL A C 1
ATOM 1846 O O . VAL A 1 228 ? -2.846 -14.035 12.485 1.00 91.19 228 VAL A O 1
ATOM 1849 N N . PRO A 1 229 ? -3.133 -14.733 10.354 1.00 89.75 229 PRO A N 1
ATOM 1850 C CA . PRO A 1 229 ? -2.467 -16.020 10.531 1.00 89.75 229 PRO A CA 1
ATOM 1851 C C . PRO A 1 229 ? -0.984 -15.876 10.900 1.00 89.75 229 PRO A C 1
ATOM 1853 O O . PRO A 1 229 ? -0.324 -14.919 10.500 1.00 89.75 229 PRO A O 1
ATOM 1856 N N . ASN A 1 230 ? -0.430 -16.846 11.632 1.00 83.81 230 ASN A N 1
ATOM 1857 C CA . ASN A 1 230 ? 0.975 -16.807 12.072 1.00 83.81 230 ASN A CA 1
ATOM 1858 C C . ASN A 1 230 ? 1.984 -16.893 10.912 1.00 83.81 230 ASN A C 1
ATOM 1860 O O . ASN A 1 230 ? 3.126 -16.463 11.051 1.00 83.81 230 ASN A O 1
ATOM 1864 N N . ASP A 1 231 ? 1.581 -17.481 9.789 1.00 80.81 231 ASP A N 1
ATOM 1865 C CA . ASP A 1 231 ? 2.358 -17.597 8.554 1.00 80.81 231 ASP A CA 1
ATOM 1866 C C . ASP A 1 231 ? 2.154 -16.406 7.601 1.00 80.81 231 ASP A C 1
ATOM 1868 O O . ASP A 1 231 ? 2.823 -16.323 6.570 1.00 80.81 231 ASP A O 1
ATOM 1872 N N . TYR A 1 232 ? 1.293 -15.449 7.959 1.00 83.19 232 TYR A N 1
ATOM 1873 C CA . TYR A 1 232 ? 1.083 -14.219 7.203 1.00 83.19 232 TYR A CA 1
ATOM 1874 C C . TYR A 1 232 ? 2.215 -13.229 7.499 1.00 83.19 232 TYR A C 1
ATOM 1876 O O . TYR A 1 232 ? 2.310 -12.655 8.587 1.00 83.19 232 TYR A O 1
ATOM 1884 N N . GLN A 1 233 ? 3.117 -13.063 6.533 1.00 85.38 233 GLN A N 1
ATOM 1885 C CA . GLN A 1 233 ? 4.371 -12.334 6.709 1.00 85.38 233 GLN A CA 1
ATOM 1886 C C . GLN A 1 233 ? 4.474 -11.151 5.762 1.00 85.38 233 GLN A C 1
ATOM 1888 O O . GLN A 1 233 ? 4.054 -11.202 4.607 1.00 85.38 233 GLN A O 1
ATOM 1893 N N . LEU A 1 234 ? 5.121 -10.093 6.242 1.00 90.81 234 LEU A N 1
ATOM 1894 C CA . LEU A 1 234 ? 5.371 -8.922 5.426 1.00 90.81 234 LEU A CA 1
ATOM 1895 C C . LEU A 1 234 ? 6.524 -9.249 4.464 1.00 90.81 234 LEU A C 1
ATOM 1897 O O . LEU A 1 234 ? 7.490 -9.915 4.829 1.00 90.81 234 LEU A O 1
ATOM 1901 N N . SER A 1 235 ? 6.454 -8.763 3.235 1.00 94.38 235 SER A N 1
ATOM 1902 C CA . SER A 1 235 ? 7.593 -8.686 2.319 1.00 94.38 235 SER A CA 1
ATOM 1903 C C . SER A 1 235 ? 7.896 -7.220 2.065 1.00 94.38 235 SER A C 1
ATOM 1905 O O . SER A 1 235 ? 6.992 -6.468 1.709 1.00 94.38 235 SER A O 1
ATOM 1907 N N . ILE A 1 236 ? 9.155 -6.814 2.230 1.00 96.69 236 ILE A N 1
ATOM 1908 C CA . ILE A 1 236 ? 9.607 -5.446 1.952 1.00 96.69 236 ILE A CA 1
ATOM 1909 C C . ILE A 1 236 ? 10.409 -5.445 0.659 1.00 96.69 236 ILE A C 1
ATOM 1911 O O . ILE A 1 236 ? 11.285 -6.278 0.455 1.00 96.69 236 ILE A O 1
ATOM 1915 N N . PHE A 1 237 ? 10.127 -4.488 -0.207 1.00 98.00 237 PHE A N 1
ATOM 1916 C CA . PHE A 1 237 ? 10.779 -4.291 -1.487 1.00 98.00 237 PHE A CA 1
ATOM 1917 C C . PHE A 1 237 ? 11.570 -2.985 -1.433 1.00 98.00 237 PHE A C 1
ATOM 1919 O O . PHE A 1 237 ? 11.026 -1.885 -1.559 1.00 98.00 237 PHE A O 1
ATOM 1926 N N . GLU A 1 238 ? 12.876 -3.120 -1.236 1.00 98.12 238 GLU A N 1
ATOM 1927 C CA . GLU A 1 238 ? 13.834 -2.021 -1.301 1.00 98.12 238 GLU A CA 1
ATOM 1928 C C . GLU A 1 238 ? 13.979 -1.566 -2.754 1.00 98.12 238 GLU A C 1
ATOM 1930 O O . GLU A 1 238 ? 14.166 -2.389 -3.647 1.00 98.12 238 GLU A O 1
ATOM 1935 N N . SER A 1 239 ? 13.903 -0.260 -2.992 1.00 98.31 239 SER A N 1
ATOM 1936 C CA . SER A 1 239 ? 14.033 0.331 -4.326 1.00 98.31 239 SER A CA 1
ATOM 1937 C C . SER A 1 239 ? 15.510 0.474 -4.667 1.00 98.31 239 SER A C 1
ATOM 1939 O O . SER A 1 239 ? 16.272 0.990 -3.852 1.00 98.31 239 SER A O 1
ATOM 1941 N N . LEU A 1 240 ? 15.901 0.084 -5.883 1.00 98.12 240 LEU A N 1
ATOM 1942 C CA . LEU A 1 240 ? 17.240 0.352 -6.420 1.00 98.12 240 LEU A CA 1
ATOM 1943 C C . LEU A 1 240 ? 17.520 1.860 -6.511 1.00 98.12 240 LEU A C 1
ATOM 1945 O O . LEU A 1 240 ? 18.648 2.306 -6.327 1.00 98.12 240 LEU A O 1
ATOM 1949 N N . ASP A 1 241 ? 16.484 2.637 -6.823 1.00 97.12 241 ASP A N 1
ATOM 1950 C CA . ASP A 1 241 ? 16.535 4.090 -6.939 1.00 97.12 241 ASP A CA 1
ATOM 1951 C C . ASP A 1 241 ? 15.905 4.704 -5.685 1.00 97.12 241 ASP A C 1
ATOM 1953 O O . ASP A 1 241 ? 14.684 4.678 -5.511 1.00 97.12 241 ASP A O 1
ATOM 1957 N N . SER A 1 242 ? 16.740 5.240 -4.796 1.00 94.12 242 SER A N 1
ATOM 1958 C CA . SER A 1 242 ? 16.320 5.757 -3.489 1.00 94.12 242 SER A CA 1
ATOM 1959 C C . SER A 1 242 ? 15.463 7.024 -3.558 1.00 94.12 242 SER A C 1
ATOM 1961 O O . SER A 1 242 ? 14.937 7.449 -2.529 1.00 94.12 242 SER A O 1
ATOM 1963 N N . THR A 1 243 ? 15.283 7.613 -4.746 1.00 97.25 243 THR A N 1
ATOM 1964 C CA . THR A 1 243 ? 14.325 8.709 -4.977 1.00 97.25 243 THR A CA 1
ATOM 1965 C C . THR A 1 243 ? 12.881 8.215 -5.133 1.00 97.25 243 THR A C 1
ATOM 1967 O O . THR A 1 243 ? 11.941 9.016 -5.107 1.00 97.25 243 THR A O 1
ATOM 1970 N N . TYR A 1 244 ? 12.697 6.896 -5.252 1.00 97.81 244 TYR A N 1
ATOM 1971 C CA . TYR A 1 244 ? 11.405 6.226 -5.356 1.00 97.81 244 TYR A CA 1
ATOM 1972 C C . TYR A 1 244 ? 11.065 5.499 -4.064 1.00 97.81 244 TYR A C 1
ATOM 1974 O O . TYR A 1 244 ? 11.936 5.052 -3.315 1.00 97.81 244 TYR A O 1
ATOM 1982 N N . GLN A 1 245 ? 9.767 5.390 -3.820 1.00 98.19 245 GLN A N 1
ATOM 1983 C CA . GLN A 1 245 ? 9.209 4.726 -2.657 1.00 98.19 245 GLN A CA 1
ATOM 1984 C C . GLN A 1 245 ? 9.619 3.256 -2.605 1.00 98.19 245 GLN A C 1
ATOM 1986 O O . GLN A 1 245 ? 9.645 2.552 -3.624 1.00 98.19 245 GLN A O 1
ATOM 1991 N N . HIS A 1 246 ? 9.912 2.797 -1.391 1.00 98.38 246 HIS A N 1
ATOM 1992 C CA . HIS A 1 246 ? 9.955 1.378 -1.084 1.00 98.38 246 HIS A CA 1
ATOM 1993 C C . HIS A 1 246 ? 8.527 0.828 -1.048 1.00 98.38 246 HIS A C 1
ATOM 1995 O O . HIS A 1 246 ? 7.561 1.571 -0.853 1.00 98.38 246 HIS A O 1
ATOM 2001 N N . LEU A 1 247 ? 8.390 -0.475 -1.279 1.00 98.00 247 LEU A N 1
ATOM 2002 C CA . LEU A 1 247 ? 7.086 -1.132 -1.345 1.00 98.00 247 LEU A CA 1
ATOM 2003 C C . LEU A 1 247 ? 6.999 -2.228 -0.290 1.00 98.00 247 LEU A C 1
ATOM 2005 O O . LEU A 1 247 ? 8.013 -2.770 0.147 1.00 98.00 247 LEU A O 1
ATOM 2009 N N . LEU A 1 248 ? 5.788 -2.569 0.118 1.00 96.25 248 LEU A N 1
ATOM 2010 C CA . LEU A 1 248 ? 5.523 -3.673 1.024 1.00 96.25 248 LEU A CA 1
ATOM 2011 C C . LEU A 1 248 ? 4.305 -4.472 0.565 1.00 96.25 248 LEU A C 1
ATOM 2013 O O . LEU A 1 248 ? 3.407 -3.942 -0.085 1.00 96.25 248 LEU A O 1
ATOM 2017 N N . SER A 1 249 ? 4.298 -5.758 0.888 1.00 92.62 249 SER A N 1
ATOM 2018 C CA . SER A 1 249 ? 3.174 -6.678 0.703 1.00 92.62 249 SER A CA 1
ATOM 2019 C C . SER A 1 249 ? 3.004 -7.513 1.967 1.00 92.62 249 SER A C 1
ATOM 2021 O O . SER A 1 249 ? 3.941 -7.606 2.759 1.00 92.62 249 SER A O 1
ATOM 2023 N N . ALA A 1 250 ? 1.839 -8.128 2.150 1.00 80.62 250 ALA A N 1
ATOM 2024 C CA . ALA A 1 250 ? 1.601 -9.085 3.231 1.00 80.62 250 ALA A CA 1
ATOM 2025 C C . ALA A 1 250 ? 1.171 -10.476 2.749 1.00 80.62 250 ALA A C 1
ATOM 2027 O O . ALA A 1 250 ? 1.075 -11.390 3.562 1.00 80.62 250 ALA A O 1
ATOM 2028 N N . GLU A 1 251 ? 0.938 -10.666 1.445 1.00 79.69 251 GLU A N 1
ATOM 2029 C CA . GLU A 1 251 ? 0.824 -12.025 0.917 1.00 79.69 251 GLU A CA 1
ATOM 2030 C C . GLU A 1 251 ? 2.214 -12.676 0.876 1.00 79.69 251 GLU A C 1
ATOM 2032 O O . GLU A 1 251 ? 3.236 -12.004 0.691 1.00 79.69 251 GLU A O 1
ATOM 2037 N N . PHE A 1 252 ? 2.269 -13.999 1.060 1.00 74.25 252 PHE A N 1
ATOM 2038 C CA . PHE A 1 252 ? 3.524 -14.731 0.948 1.00 74.25 252 PHE A CA 1
ATOM 2039 C C . PHE A 1 252 ? 4.063 -14.615 -0.480 1.00 74.25 252 PHE A C 1
ATOM 2041 O O . PHE A 1 252 ? 3.518 -15.186 -1.426 1.00 74.25 252 PHE A O 1
ATOM 2048 N N . VAL A 1 253 ? 5.166 -13.885 -0.623 1.00 76.44 253 VAL A N 1
ATOM 2049 C CA . VAL A 1 253 ? 5.891 -13.763 -1.883 1.00 76.44 253 VAL A CA 1
ATOM 2050 C C . VAL A 1 253 ? 7.087 -14.719 -1.837 1.00 76.44 253 VAL A C 1
ATOM 2052 O O . VAL A 1 253 ? 8.062 -14.425 -1.149 1.00 76.44 253 VAL A O 1
ATOM 2055 N N . PRO A 1 254 ? 7.075 -15.873 -2.519 1.00 77.88 254 PRO A N 1
ATOM 2056 C CA . PRO A 1 254 ? 8.229 -16.774 -2.536 1.00 77.88 254 PRO A CA 1
ATOM 2057 C C . PRO A 1 254 ? 9.444 -16.130 -3.227 1.00 77.88 254 PRO A C 1
ATOM 2059 O O . PRO A 1 254 ? 9.331 -15.154 -3.971 1.00 77.88 254 PRO A O 1
ATOM 2062 N N . LYS A 1 255 ? 10.642 -16.686 -2.989 1.00 76.81 255 LYS A N 1
ATOM 2063 C CA . LYS A 1 255 ? 11.866 -16.273 -3.709 1.00 76.81 255 LYS A CA 1
ATOM 2064 C C . LYS A 1 255 ? 11.732 -16.507 -5.217 1.00 76.81 255 LYS A C 1
ATOM 2066 O O . LYS A 1 255 ? 12.106 -15.628 -5.986 1.00 76.81 255 LYS A O 1
ATOM 2071 N N . ASP A 1 256 ? 11.126 -17.634 -5.585 1.00 82.00 256 ASP A N 1
ATOM 2072 C CA . ASP A 1 256 ? 10.817 -18.027 -6.957 1.00 82.00 256 ASP A CA 1
ATOM 2073 C C . ASP A 1 256 ? 9.287 -18.107 -7.126 1.00 82.00 256 ASP A C 1
ATOM 2075 O O . ASP A 1 256 ? 8.676 -19.134 -6.825 1.00 82.00 256 ASP A O 1
ATOM 2079 N N . PRO A 1 257 ? 8.628 -16.998 -7.503 1.00 83.88 257 PRO A N 1
ATOM 2080 C CA . PRO A 1 257 ? 7.185 -16.959 -7.695 1.00 83.88 257 PRO A CA 1
ATOM 2081 C C . PRO A 1 257 ? 6.716 -17.756 -8.917 1.00 83.88 257 PRO A C 1
ATOM 2083 O O . PRO A 1 257 ? 7.389 -17.745 -9.951 1.00 83.88 257 PRO A O 1
ATOM 2086 N N . PRO A 1 258 ? 5.534 -18.395 -8.820 1.00 83.56 258 PRO A N 1
ATOM 2087 C CA . PRO A 1 258 ? 4.945 -19.139 -9.927 1.00 83.56 258 PRO A CA 1
ATOM 2088 C C . PRO A 1 258 ? 4.586 -18.212 -11.092 1.00 83.56 258 PRO A C 1
ATOM 2090 O O . PRO A 1 258 ? 4.402 -16.996 -10.919 1.00 83.56 258 PRO A O 1
ATOM 2093 N N . LYS A 1 259 ? 4.446 -18.780 -12.293 1.00 85.50 259 LYS A N 1
ATOM 2094 C CA . LYS A 1 259 ? 3.889 -18.030 -13.425 1.00 85.50 259 LYS A CA 1
ATOM 2095 C C . LYS A 1 259 ? 2.410 -17.701 -13.176 1.00 85.50 259 LYS A C 1
ATOM 2097 O O . LYS A 1 259 ? 1.770 -18.331 -12.331 1.00 85.50 259 LYS A O 1
ATOM 2102 N N . PRO A 1 260 ? 1.843 -16.711 -13.886 1.00 81.25 260 PRO A N 1
ATOM 2103 C CA . PRO A 1 260 ? 0.411 -16.446 -13.826 1.00 81.25 260 PRO A CA 1
ATOM 2104 C C . PRO A 1 260 ? -0.382 -17.732 -14.106 1.00 81.25 260 PRO A C 1
ATOM 2106 O O . PRO A 1 260 ? -0.086 -18.440 -15.063 1.00 81.25 260 PRO A O 1
ATOM 2109 N N . GLY A 1 261 ? -1.346 -18.053 -13.239 1.00 76.25 261 GLY A N 1
ATOM 2110 C CA . GLY A 1 261 ? -2.178 -19.259 -13.348 1.00 76.25 261 GLY A CA 1
ATOM 2111 C C . GLY A 1 261 ? -1.604 -20.542 -12.725 1.00 76.25 261 GLY A C 1
ATOM 2112 O O . GLY A 1 261 ? -2.343 -21.513 -12.592 1.00 76.25 261 GLY A O 1
ATOM 2113 N N . GLU A 1 262 ? -0.339 -20.568 -12.293 1.00 76.75 262 GLU A N 1
ATOM 2114 C CA . GLU A 1 262 ? 0.258 -21.724 -11.603 1.00 76.75 262 GLU A CA 1
ATOM 2115 C C . GLU A 1 262 ? 0.044 -21.643 -10.075 1.00 76.75 262 GLU A C 1
ATOM 2117 O O . GLU A 1 262 ? 0.167 -20.579 -9.462 1.00 76.75 262 GLU A O 1
ATOM 2122 N N . THR A 1 263 ? -0.254 -22.776 -9.429 1.00 63.78 263 THR A N 1
ATOM 2123 C CA . THR A 1 263 ? -0.337 -22.875 -7.960 1.00 63.78 263 THR A CA 1
ATOM 2124 C C . THR A 1 263 ? 1.061 -22.936 -7.329 1.00 63.78 263 THR A C 1
ATOM 2126 O O . THR A 1 263 ? 1.895 -23.699 -7.818 1.00 63.78 263 THR A O 1
ATOM 2129 N N . PRO A 1 264 ? 1.343 -22.197 -6.235 1.00 57.88 264 PRO A N 1
ATOM 2130 C CA . PRO A 1 264 ? 2.648 -22.241 -5.574 1.00 57.88 264 PRO A CA 1
ATOM 2131 C C . PRO A 1 264 ? 2.957 -23.635 -5.001 1.00 57.88 264 PRO A C 1
ATOM 2133 O O . PRO A 1 264 ? 2.153 -24.171 -4.244 1.00 57.88 264 PRO A O 1
ATOM 2136 N N . GLU A 1 265 ? 4.156 -24.176 -5.253 1.00 56.50 265 GLU A N 1
ATOM 2137 C CA . GLU A 1 265 ? 4.644 -25.413 -4.599 1.00 56.50 265 GLU A CA 1
ATOM 2138 C C . GLU A 1 265 ? 4.856 -25.257 -3.076 1.00 56.50 265 GLU A C 1
ATOM 2140 O O . GLU A 1 265 ? 4.943 -26.250 -2.359 1.00 56.50 265 GLU A O 1
ATOM 2145 N N . TYR A 1 266 ? 4.921 -24.016 -2.572 1.00 48.28 266 TYR A N 1
ATOM 2146 C CA . TYR A 1 266 ? 5.311 -23.684 -1.192 1.00 48.28 266 TYR A CA 1
ATOM 2147 C C . TYR A 1 266 ? 4.252 -22.899 -0.387 1.00 48.28 266 TYR A C 1
ATOM 2149 O O . TYR A 1 266 ? 4.588 -22.290 0.626 1.00 48.28 266 TYR A O 1
ATOM 2157 N N . GLY A 1 267 ? 2.986 -22.880 -0.818 1.00 44.31 267 GLY A N 1
ATOM 2158 C CA . GLY A 1 267 ? 1.892 -22.258 -0.051 1.00 44.31 267 GLY A CA 1
ATOM 2159 C C . GLY A 1 267 ? 1.365 -23.155 1.083 1.00 44.31 267 GLY A C 1
ATOM 2160 O O . GLY A 1 267 ? 1.578 -24.371 1.032 1.00 44.31 267 GLY A O 1
ATOM 2161 N N . PRO A 1 268 ? 0.666 -22.601 2.099 1.00 37.38 268 PRO A N 1
ATOM 2162 C CA . PRO A 1 268 ? -0.043 -23.419 3.075 1.00 37.38 268 PRO A CA 1
ATOM 2163 C C . PRO A 1 268 ? -0.990 -24.333 2.307 1.00 37.38 268 PRO A C 1
ATOM 2165 O O . PRO A 1 268 ? -1.797 -23.872 1.496 1.00 37.38 268 PRO A O 1
ATOM 2168 N N . LYS A 1 269 ? -0.846 -25.644 2.522 1.00 35.06 269 LYS A N 1
ATOM 2169 C CA . LYS A 1 269 ? -1.787 -26.616 1.979 1.00 35.06 269 LYS A CA 1
ATOM 2170 C C . LYS A 1 269 ? -3.175 -26.156 2.413 1.00 35.06 269 LYS A C 1
ATOM 2172 O O . LYS A 1 269 ? -3.421 -26.004 3.611 1.00 35.06 269 LYS A O 1
ATOM 2177 N N . THR A 1 270 ? -4.074 -25.945 1.455 1.00 34.47 270 THR A N 1
ATOM 2178 C CA . THR A 1 270 ? -5.505 -26.080 1.728 1.00 34.47 270 THR A CA 1
ATOM 2179 C C . THR A 1 270 ? -5.668 -27.328 2.594 1.00 34.47 270 THR A C 1
ATOM 2181 O O . THR A 1 270 ? -4.994 -28.321 2.299 1.00 34.47 270 THR A O 1
ATOM 2184 N N . PRO A 1 271 ? -6.478 -27.311 3.671 1.00 34.66 271 PRO A N 1
ATOM 2185 C CA . PRO A 1 271 ? -6.848 -28.553 4.321 1.00 34.66 271 PRO A CA 1
ATOM 2186 C C . PRO A 1 271 ? -7.352 -29.455 3.202 1.00 34.66 271 PRO A C 1
ATOM 2188 O O . PRO A 1 271 ? -8.363 -29.142 2.568 1.00 34.66 271 PRO A O 1
ATOM 2191 N N . GLU A 1 272 ? -6.578 -30.489 2.865 1.00 33.38 272 GLU A N 1
ATOM 2192 C CA . GLU A 1 272 ? -7.082 -31.563 2.034 1.00 33.38 272 GLU A CA 1
ATOM 2193 C C . GLU A 1 272 ? -8.360 -31.970 2.755 1.00 33.38 272 GLU A C 1
ATOM 2195 O O . GLU A 1 272 ? -8.315 -32.292 3.947 1.00 33.38 272 GLU A O 1
ATOM 2200 N N . LEU A 1 273 ? -9.509 -31.824 2.083 1.00 41.62 273 LEU A N 1
ATOM 2201 C CA . LEU A 1 273 ? -10.695 -32.544 2.503 1.00 41.62 273 LEU A CA 1
ATOM 2202 C C . LEU A 1 273 ? -10.207 -33.983 2.580 1.00 41.62 273 LEU A C 1
ATOM 2204 O O . LEU A 1 273 ? -9.895 -34.583 1.548 1.00 41.62 273 LEU A O 1
ATOM 2208 N N . ASP A 1 274 ? -10.007 -34.460 3.806 1.00 36.22 274 ASP A N 1
ATOM 2209 C CA . ASP A 1 274 ? -9.641 -35.835 4.051 1.00 36.22 274 ASP A CA 1
ATOM 2210 C C . ASP A 1 274 ? -10.659 -36.650 3.256 1.00 36.22 274 ASP A C 1
ATOM 2212 O O . ASP A 1 274 ? -11.864 -36.396 3.336 1.00 36.22 274 ASP A O 1
ATOM 2216 N N . GLY A 1 275 ? -10.151 -37.534 2.398 1.00 39.00 275 GLY A N 1
ATOM 2217 C CA . GLY A 1 275 ? -10.926 -38.342 1.462 1.00 39.00 275 GLY A CA 1
ATOM 2218 C C . GLY A 1 275 ? -11.871 -39.338 2.134 1.00 39.00 275 GLY A C 1
ATOM 2219 O O . GLY A 1 275 ? -12.150 -40.387 1.557 1.00 39.00 275 GLY A O 1
ATOM 2220 N N . SER A 1 276 ? -12.355 -39.041 3.336 1.00 38.44 276 SER A N 1
ATOM 2221 C CA . SER A 1 276 ? -13.527 -39.642 3.933 1.00 38.44 276 SER A CA 1
ATOM 2222 C C . SER A 1 276 ? -14.703 -39.496 2.964 1.00 38.44 276 SER A C 1
ATOM 2224 O O . SER A 1 276 ? -15.129 -38.376 2.661 1.00 38.44 276 SER A O 1
ATOM 2226 N N . PRO A 1 277 ? -15.229 -40.612 2.433 1.00 33.91 277 PRO A N 1
ATOM 2227 C CA . PRO A 1 277 ? -16.387 -40.566 1.562 1.00 33.91 277 PRO A CA 1
ATOM 2228 C C . PRO A 1 277 ? -17.560 -39.935 2.315 1.00 33.91 277 PRO A C 1
ATOM 2230 O O . PRO A 1 277 ? -17.856 -40.302 3.454 1.00 33.91 277 PRO A O 1
ATOM 2233 N N . ILE A 1 278 ? -18.230 -38.989 1.655 1.00 40.53 278 ILE A N 1
ATOM 2234 C CA . ILE A 1 278 ? -19.542 -38.486 2.065 1.00 40.53 278 ILE A CA 1
ATOM 2235 C C . ILE A 1 278 ? -20.448 -39.718 2.217 1.00 40.53 278 ILE A C 1
ATOM 2237 O O . ILE A 1 278 ? -20.552 -40.482 1.252 1.00 40.53 278 ILE A O 1
ATOM 2241 N N . PRO A 1 279 ? -21.068 -39.965 3.387 1.00 36.25 279 PRO A N 1
ATOM 2242 C CA . PRO A 1 279 ? -22.004 -41.068 3.529 1.00 36.25 279 PRO A CA 1
ATOM 2243 C C . PRO A 1 279 ? -23.122 -40.900 2.503 1.00 36.25 279 PRO A C 1
ATOM 2245 O O . PRO A 1 279 ? -23.802 -39.874 2.490 1.00 36.25 279 PRO A O 1
ATOM 2248 N N . GLU A 1 280 ? -23.271 -41.889 1.623 1.00 40.28 280 GLU A N 1
ATOM 2249 C CA . GLU A 1 280 ? -24.394 -41.946 0.700 1.00 40.28 280 GLU A CA 1
ATOM 2250 C C . GLU A 1 280 ? -25.702 -41.938 1.495 1.00 40.28 280 GLU A C 1
ATOM 2252 O O . GLU A 1 280 ? -25.920 -42.721 2.422 1.00 40.28 280 GLU A O 1
ATOM 2257 N N . ASP A 1 281 ? -26.546 -40.999 1.102 1.00 44.12 281 ASP A N 1
ATOM 2258 C CA . ASP A 1 281 ? -27.901 -40.762 1.563 1.00 44.12 281 ASP A CA 1
ATOM 2259 C C . ASP A 1 281 ? -28.734 -42.064 1.573 1.00 44.12 281 ASP A C 1
ATOM 2261 O O . ASP A 1 281 ? -28.896 -42.697 0.521 1.00 44.12 281 ASP A O 1
ATOM 2265 N N . PRO A 1 282 ? -29.314 -42.507 2.706 1.00 40.00 282 PRO A N 1
ATOM 2266 C CA . PRO A 1 282 ? -30.296 -43.570 2.690 1.00 40.00 282 PRO A CA 1
ATOM 2267 C C . PRO A 1 282 ? -31.717 -42.999 2.613 1.00 40.00 282 PRO A C 1
ATOM 2269 O O . PRO A 1 282 ? -32.321 -42.640 3.618 1.00 40.00 282 PRO A O 1
ATOM 2272 N N . LYS A 1 283 ? -32.270 -43.121 1.402 1.00 37.25 283 LYS A N 1
ATOM 2273 C CA . LYS A 1 283 ? -33.688 -43.350 1.069 1.00 37.25 283 LYS A CA 1
ATOM 2274 C C . LYS A 1 283 ? -34.688 -42.199 1.254 1.00 37.25 283 LYS A C 1
ATOM 2276 O O . LYS A 1 283 ? -35.139 -41.864 2.341 1.00 37.25 283 LYS A O 1
ATOM 2281 N N . HIS A 1 284 ? -35.159 -41.774 0.083 1.00 36.97 284 HIS A N 1
ATOM 2282 C CA . HIS A 1 284 ? -36.502 -41.295 -0.245 1.00 36.97 284 HIS A CA 1
ATOM 2283 C C . HIS A 1 284 ? -37.598 -41.761 0.745 1.00 36.97 284 HIS A C 1
ATOM 2285 O O . HIS A 1 284 ? -37.721 -42.971 0.967 1.00 36.97 284 HIS A O 1
ATOM 2291 N N . PRO A 1 285 ? -38.431 -40.856 1.293 1.00 37.66 285 PRO A N 1
ATOM 2292 C CA . PRO A 1 285 ? -39.595 -41.246 2.078 1.00 37.66 285 PRO A CA 1
ATOM 2293 C C . PRO A 1 285 ? -40.655 -41.890 1.178 1.00 37.66 285 PRO A C 1
ATOM 2295 O O . PRO A 1 285 ? -40.937 -41.397 0.084 1.00 37.66 285 PRO A O 1
ATOM 2298 N N . ASP A 1 286 ? -41.216 -42.994 1.665 1.00 37.16 286 ASP A N 1
ATOM 2299 C CA . ASP A 1 286 ? -42.402 -43.667 1.139 1.00 37.16 286 ASP A CA 1
ATOM 2300 C C . ASP A 1 286 ? -43.627 -42.742 1.274 1.00 37.16 286 ASP A C 1
ATOM 2302 O O . ASP A 1 286 ? -43.949 -42.268 2.367 1.00 37.16 286 ASP A O 1
ATOM 2306 N N . GLU A 1 287 ? -44.331 -42.500 0.168 1.00 41.59 287 GLU A N 1
ATOM 2307 C CA . GLU A 1 287 ? -45.640 -41.841 0.147 1.00 41.59 287 GLU A CA 1
ATOM 2308 C C . GLU A 1 287 ? -46.724 -42.809 0.644 1.00 41.59 287 GLU A C 1
ATOM 2310 O O . GLU A 1 287 ? -47.453 -43.376 -0.168 1.00 41.59 287 GLU A O 1
ATOM 2315 N N . ASN A 1 288 ? -46.849 -43.048 1.956 1.00 47.28 288 ASN A N 1
ATOM 2316 C CA . ASN A 1 288 ? -48.084 -43.640 2.495 1.00 47.28 288 ASN A CA 1
ATOM 2317 C C . ASN A 1 288 ? -48.215 -43.595 4.026 1.00 47.28 288 ASN A C 1
ATOM 2319 O O . ASN A 1 288 ? -48.180 -44.641 4.664 1.00 47.28 288 ASN A O 1
ATOM 2323 N N . LEU A 1 289 ? -48.415 -42.425 4.642 1.00 37.75 289 LEU A N 1
ATOM 2324 C CA . LEU A 1 289 ? -49.013 -42.354 5.986 1.00 37.75 289 LEU A CA 1
ATOM 2325 C C . LEU A 1 289 ? -49.882 -41.091 6.127 1.00 37.75 289 LEU A C 1
ATOM 2327 O O . LEU A 1 289 ? -49.426 -39.975 5.890 1.00 37.75 289 LEU A O 1
ATOM 2331 N N . GLU A 1 290 ? -51.151 -41.301 6.488 1.00 47.31 290 GLU A N 1
ATOM 2332 C CA . GLU A 1 290 ? -52.143 -40.278 6.847 1.00 47.31 290 GLU A CA 1
ATOM 2333 C C . GLU A 1 290 ? -51.622 -39.278 7.899 1.00 47.31 290 GLU A C 1
ATOM 2335 O O . GLU A 1 290 ? -50.839 -39.650 8.778 1.00 47.31 290 GLU A O 1
ATOM 2340 N N . PRO A 1 291 ? -52.103 -38.020 7.895 1.00 39.06 291 PRO A N 1
ATOM 2341 C CA . PRO A 1 291 ? -51.727 -37.046 8.907 1.00 39.06 291 PRO A CA 1
ATOM 2342 C C . PRO A 1 291 ? -52.496 -37.303 10.212 1.00 39.06 291 PRO A C 1
ATOM 2344 O O . PRO A 1 291 ? -53.634 -36.867 10.382 1.00 39.06 291 PRO A O 1
ATOM 2347 N N . THR A 1 292 ? -51.866 -37.966 11.180 1.00 38.94 292 THR A N 1
ATOM 2348 C CA . THR A 1 292 ? -52.311 -37.906 12.58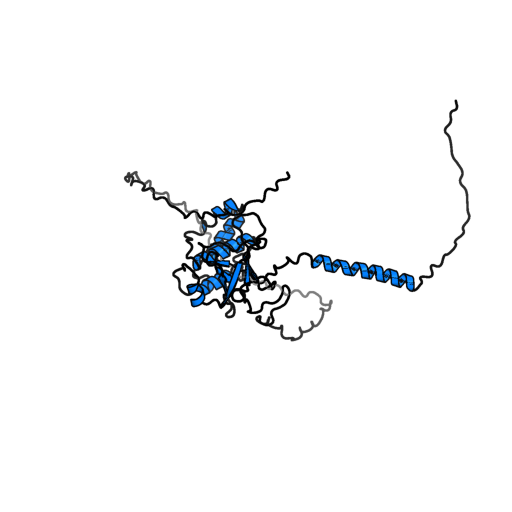0 1.00 38.94 292 THR A CA 1
ATOM 2349 C C . THR A 1 292 ? -51.914 -36.563 13.193 1.00 38.94 292 THR A C 1
ATOM 2351 O O . THR A 1 292 ? -50.742 -36.311 13.467 1.00 38.94 292 THR A O 1
ATOM 2354 N N . LEU A 1 293 ? -52.910 -35.701 13.402 1.00 43.31 293 LEU A N 1
ATOM 2355 C CA . LEU A 1 293 ? -52.820 -34.473 14.197 1.00 43.31 293 LEU A CA 1
ATOM 2356 C C . LEU A 1 293 ? -52.389 -34.786 15.647 1.00 43.31 293 LEU A C 1
ATOM 2358 O O . LEU A 1 293 ? -52.959 -35.699 16.251 1.00 43.31 293 LEU A O 1
ATOM 2362 N N . PRO A 1 294 ? -51.457 -34.026 16.251 1.00 37.97 294 PRO A N 1
ATOM 2363 C CA . PRO A 1 294 ? -51.226 -34.083 17.691 1.00 37.97 294 PRO A CA 1
ATOM 2364 C C . PRO A 1 294 ? -52.357 -33.361 18.457 1.00 37.97 294 PRO A C 1
ATOM 2366 O O . PRO A 1 294 ? -52.926 -32.393 17.942 1.00 37.97 294 PRO A O 1
ATOM 2369 N N . PRO A 1 295 ? -52.704 -33.801 19.682 1.00 41.75 295 PRO A N 1
ATOM 2370 C CA . PRO A 1 295 ? -53.777 -33.193 20.455 1.00 41.75 295 PRO A CA 1
ATOM 2371 C C . PRO A 1 295 ? -53.385 -31.803 20.969 1.00 41.75 295 PRO A C 1
ATOM 2373 O O . PRO A 1 295 ? -52.295 -31.588 21.497 1.00 41.75 295 PRO A O 1
ATOM 2376 N N . VAL A 1 296 ? -54.330 -30.875 20.834 1.00 37.28 296 VAL A N 1
ATOM 2377 C CA . VAL A 1 296 ? -54.352 -29.563 21.485 1.00 37.28 296 VAL A CA 1
ATOM 2378 C C . VAL A 1 296 ? -54.451 -29.782 22.997 1.00 37.28 296 VAL A C 1
ATOM 2380 O O . VAL A 1 296 ? -55.462 -30.298 23.470 1.00 37.28 296 VAL A O 1
ATOM 2383 N N . MET A 1 297 ? -53.421 -29.392 23.752 1.00 36.66 297 MET A N 1
ATOM 2384 C CA . MET A 1 297 ? -53.551 -29.179 25.195 1.00 36.66 297 MET A CA 1
ATOM 2385 C C . MET A 1 297 ? -53.962 -27.727 25.425 1.00 36.66 297 MET A C 1
ATOM 2387 O O . MET A 1 297 ? -53.278 -26.798 24.996 1.00 36.66 297 MET A O 1
ATOM 2391 N N . LEU A 1 298 ? -55.131 -27.570 26.036 1.00 41.72 298 LEU A N 1
ATOM 2392 C CA . LEU A 1 298 ? -55.781 -26.313 26.362 1.00 41.72 298 LEU A CA 1
ATOM 2393 C C . LEU A 1 298 ? -55.749 -26.180 27.885 1.00 41.72 298 LEU A C 1
ATOM 2395 O O . LEU A 1 298 ? -56.738 -26.484 28.542 1.00 41.72 298 LEU A O 1
ATOM 2399 N N . ASP A 1 299 ? -54.610 -25.758 28.425 1.00 41.34 299 ASP A N 1
ATOM 2400 C CA . ASP A 1 299 ? -54.497 -25.424 29.841 1.00 41.34 299 ASP A CA 1
ATOM 2401 C C . ASP A 1 299 ? -54.441 -23.902 29.958 1.00 41.34 299 ASP A C 1
ATOM 2403 O O . ASP A 1 299 ? -53.507 -23.240 29.505 1.00 41.34 299 ASP A O 1
ATOM 2407 N N . GLY A 1 300 ? -55.542 -23.355 30.473 1.00 48.88 300 GLY A N 1
ATOM 2408 C CA . GLY A 1 300 ? -55.684 -21.947 30.790 1.00 48.88 300 GLY A CA 1
ATOM 2409 C C . GLY A 1 300 ? -54.864 -21.601 32.021 1.00 48.88 300 GLY A C 1
ATOM 2410 O O . GLY A 1 300 ? -55.071 -22.171 33.090 1.00 48.88 300 GLY A O 1
ATOM 2411 N N . GLU A 1 301 ? -53.985 -20.619 31.867 1.00 41.56 301 GLU A N 1
ATOM 2412 C CA . GLU A 1 301 ? -53.376 -19.908 32.980 1.00 41.56 301 GLU A CA 1
ATOM 2413 C C . GLU A 1 301 ? -53.754 -18.430 32.841 1.00 41.56 301 GLU A C 1
ATOM 2415 O O . GLU A 1 301 ? -53.392 -17.758 31.873 1.00 41.56 301 GLU A O 1
ATOM 2420 N N . GLU A 1 302 ? -54.593 -17.966 33.772 1.00 42.78 302 GLU A N 1
ATOM 2421 C CA . GLU A 1 302 ? -54.982 -16.566 33.922 1.00 42.78 302 GLU A CA 1
ATOM 2422 C C . GLU A 1 302 ? -53.734 -15.718 34.183 1.00 42.78 302 GLU A C 1
ATOM 2424 O O . GLU A 1 302 ? -53.082 -15.831 35.221 1.00 42.78 302 GLU A O 1
ATOM 2429 N N . VAL A 1 303 ? -53.415 -14.830 33.244 1.00 45.03 303 VAL A N 1
ATOM 2430 C CA . VAL A 1 303 ? -52.457 -13.749 33.477 1.00 45.03 303 VAL A CA 1
ATOM 2431 C C . VAL A 1 303 ? -53.179 -12.663 34.289 1.00 45.03 303 VAL A C 1
ATOM 2433 O O . VAL A 1 303 ? -54.249 -12.227 33.859 1.00 45.03 303 VAL A O 1
ATOM 2436 N N . PRO A 1 304 ? -52.645 -12.194 35.434 1.00 45.50 304 PRO A N 1
ATOM 2437 C CA . PRO A 1 304 ? -53.290 -11.138 36.201 1.00 45.50 304 PRO A CA 1
ATOM 2438 C C . PRO A 1 304 ? -53.247 -9.816 35.428 1.00 45.50 304 PRO A C 1
ATOM 2440 O O . PRO A 1 304 ? -52.194 -9.414 34.926 1.00 45.50 304 PRO A O 1
ATOM 2443 N N . GLU A 1 305 ? -54.385 -9.124 35.370 1.00 46.19 305 GLU A N 1
ATOM 2444 C CA . GLU A 1 305 ? -54.489 -7.755 34.865 1.00 46.19 305 GLU A CA 1
ATOM 2445 C C . GLU A 1 305 ? -53.590 -6.818 35.686 1.00 46.19 305 GLU A C 1
ATOM 2447 O O . GLU A 1 305 ? -53.830 -6.546 36.864 1.00 46.19 305 GLU A O 1
ATOM 2452 N N . VAL A 1 306 ? -52.532 -6.314 35.054 1.00 46.91 306 VAL A N 1
ATOM 2453 C CA . VAL A 1 306 ? -51.723 -5.210 35.579 1.00 46.91 306 VAL A CA 1
ATOM 2454 C C . VAL A 1 306 ? -52.505 -3.901 35.396 1.00 46.91 306 VAL A C 1
ATOM 2456 O O . VAL A 1 306 ? -53.002 -3.656 34.292 1.00 46.91 306 VAL A O 1
ATOM 2459 N N . PRO A 1 307 ? -52.625 -3.031 36.419 1.00 44.03 307 PRO A N 1
ATOM 2460 C CA . PRO A 1 307 ? -53.358 -1.779 36.282 1.00 44.03 307 PRO A CA 1
ATOM 2461 C C . PRO A 1 307 ? -52.663 -0.857 35.279 1.00 44.03 307 PRO A C 1
ATOM 2463 O O . PRO A 1 307 ? -51.452 -0.653 35.334 1.00 44.03 307 PRO A O 1
ATOM 2466 N N . SER A 1 308 ? -53.451 -0.276 34.376 1.00 46.19 308 SER A N 1
ATOM 2467 C CA . SER A 1 308 ? -53.004 0.757 33.444 1.00 46.19 308 SER A CA 1
ATOM 2468 C C . SER A 1 308 ? -52.685 2.047 34.204 1.00 46.19 308 SER A C 1
ATOM 2470 O O . SER A 1 308 ? -53.573 2.865 34.442 1.00 46.19 308 SER A O 1
ATOM 2472 N N . GLU A 1 309 ? -51.424 2.238 34.595 1.00 43.50 309 GLU A N 1
ATOM 2473 C CA . GLU A 1 309 ? -50.938 3.551 35.014 1.00 43.50 309 GLU A CA 1
ATOM 2474 C C . GLU A 1 309 ? -50.662 4.432 33.791 1.00 43.50 309 GLU A C 1
ATOM 2476 O O . GLU A 1 309 ? -49.846 4.139 32.918 1.00 43.50 309 GLU A O 1
ATOM 2481 N N . SER A 1 310 ? -51.408 5.531 33.763 1.00 52.12 310 SER A N 1
ATOM 2482 C CA . SER A 1 310 ? -51.242 6.701 32.916 1.00 52.12 310 SER A CA 1
ATOM 2483 C C . SER A 1 310 ? -49.816 7.248 33.000 1.00 52.12 310 SER A C 1
ATOM 2485 O O . SER A 1 310 ? -49.425 7.797 34.027 1.00 52.12 310 SER A O 1
ATOM 2487 N N . LEU A 1 311 ? -49.062 7.173 31.903 1.00 41.66 311 LEU A N 1
ATOM 2488 C CA . LEU A 1 311 ? -47.857 7.978 31.717 1.00 41.66 311 LEU A CA 1
ATOM 2489 C C . LEU A 1 311 ? -48.188 9.134 30.776 1.00 41.66 311 LEU A C 1
ATOM 2491 O O . LEU A 1 311 ? -48.224 8.992 29.554 1.00 41.66 311 LEU A O 1
ATOM 2495 N N . GLU A 1 312 ? -48.472 10.282 31.387 1.00 55.88 312 GLU A N 1
ATOM 2496 C CA . GLU A 1 312 ? -48.501 11.578 30.719 1.00 55.88 312 GLU A CA 1
ATOM 2497 C C . GLU A 1 312 ? -47.145 11.853 30.038 1.00 55.88 312 GLU A C 1
ATOM 2499 O O . GLU A 1 312 ? -46.094 11.473 30.567 1.00 55.88 312 GLU A O 1
ATOM 2504 N N . PRO A 1 313 ? -47.118 12.529 28.877 1.00 45.84 313 PRO A N 1
ATOM 2505 C CA . PRO A 1 313 ? -45.866 12.911 28.246 1.00 45.84 313 PRO A CA 1
ATOM 2506 C C . PRO A 1 313 ? -45.179 13.997 29.083 1.00 45.84 313 PRO A C 1
ATOM 2508 O O . PRO A 1 313 ? -45.677 15.116 29.208 1.00 45.84 313 PRO A O 1
ATOM 2511 N N . ALA A 1 314 ? -44.009 13.676 29.636 1.00 46.06 314 ALA A N 1
ATOM 2512 C CA . ALA A 1 314 ? -43.144 14.658 30.274 1.00 46.06 314 ALA A CA 1
ATOM 2513 C C . ALA A 1 314 ? -42.708 15.715 29.243 1.00 46.06 314 ALA A C 1
ATOM 2515 O O . ALA A 1 314 ? -42.005 15.416 28.275 1.00 46.06 314 ALA A O 1
ATOM 2516 N N . LEU A 1 315 ? -43.144 16.958 29.451 1.00 51.28 315 LEU A N 1
ATOM 2517 C CA . LEU A 1 315 ? -42.655 18.129 28.726 1.00 51.28 315 LEU A CA 1
ATOM 2518 C C . LEU A 1 315 ? -41.147 18.307 28.988 1.00 51.28 315 LEU A C 1
ATOM 2520 O O . LEU A 1 315 ? -40.709 18.139 30.130 1.00 51.28 315 LEU A O 1
ATOM 2524 N N . PRO A 1 316 ? -40.339 18.670 27.976 1.00 54.66 316 PRO A N 1
ATOM 2525 C CA . PRO A 1 316 ? -38.939 18.996 28.204 1.00 54.66 316 PRO A CA 1
ATOM 2526 C C . PRO A 1 316 ? -38.820 20.255 29.083 1.00 54.66 316 PRO A C 1
ATOM 2528 O O . PRO A 1 316 ? -39.656 21.159 28.977 1.00 54.66 316 PRO A O 1
ATOM 2531 N N . PRO A 1 317 ? -37.792 20.350 29.944 1.00 51.38 317 PRO A N 1
ATOM 2532 C CA . PRO A 1 317 ? -37.602 21.516 30.795 1.00 51.38 317 PRO A CA 1
ATOM 2533 C C . PRO A 1 317 ? -37.324 22.769 29.952 1.00 51.38 317 PRO A C 1
ATOM 2535 O O . PRO A 1 317 ? -36.438 22.783 29.098 1.00 51.38 317 PRO A O 1
ATOM 2538 N N . LEU A 1 318 ? -38.082 23.832 30.228 1.00 47.00 318 LEU A N 1
ATOM 2539 C CA . LEU A 1 318 ? -37.796 25.196 29.784 1.00 47.00 318 LEU A CA 1
ATOM 2540 C C . LEU A 1 318 ? -36.472 25.660 30.406 1.00 47.00 318 LEU A C 1
ATOM 2542 O O . LEU A 1 318 ? -36.298 25.606 31.624 1.00 47.00 318 LEU A O 1
ATOM 2546 N N . MET A 1 319 ? -35.539 26.106 29.562 1.00 55.47 319 MET A N 1
ATOM 2547 C CA . MET A 1 319 ? -34.294 26.730 30.009 1.00 55.47 319 MET A CA 1
ATOM 2548 C C . MET A 1 319 ? -34.591 28.049 30.743 1.00 55.47 319 MET A C 1
ATOM 2550 O O . MET A 1 319 ? -35.484 28.780 30.309 1.00 55.47 319 MET A O 1
ATOM 2554 N N . PRO A 1 320 ? -33.835 28.405 31.796 1.00 52.25 320 PRO A N 1
ATOM 2555 C CA . PRO A 1 320 ? -33.852 29.759 32.332 1.00 52.25 320 PRO A CA 1
ATOM 2556 C C . PRO A 1 320 ? -33.298 30.738 31.290 1.00 52.25 320 PRO A C 1
ATOM 2558 O O . PRO A 1 320 ? -32.251 30.477 30.691 1.00 52.25 320 PRO A O 1
ATOM 2561 N N . GLU A 1 321 ? -33.979 31.866 31.097 1.00 48.94 321 GLU A N 1
ATOM 2562 C CA . GLU A 1 321 ? -33.411 33.029 30.418 1.00 48.94 321 GLU A CA 1
ATOM 2563 C C . GLU A 1 321 ? -32.176 33.484 31.208 1.00 48.94 321 GLU A C 1
ATOM 2565 O O . GLU A 1 321 ? -32.265 33.878 32.370 1.00 48.94 321 GLU A O 1
ATOM 2570 N N . LEU A 1 322 ? -31.000 33.345 30.595 1.00 46.31 322 LEU A N 1
ATOM 2571 C CA . LEU A 1 322 ? -29.757 33.900 31.112 1.00 46.31 322 LEU A CA 1
ATOM 2572 C C . LEU A 1 322 ? -29.674 35.348 30.639 1.00 46.31 322 LEU A C 1
ATOM 2574 O O . LEU A 1 322 ? -29.432 35.616 29.460 1.00 46.31 322 LEU A O 1
ATOM 2578 N N . ASP A 1 323 ? -29.901 36.254 31.584 1.00 45.03 323 ASP A N 1
ATOM 2579 C CA . ASP A 1 323 ? -29.667 37.681 31.434 1.00 45.03 323 ASP A CA 1
ATOM 2580 C C . ASP A 1 323 ? -28.255 37.948 30.902 1.00 45.03 323 ASP A C 1
ATOM 2582 O O . ASP A 1 323 ? -27.261 37.351 31.331 1.00 45.03 323 ASP A O 1
ATOM 2586 N N . GLY A 1 324 ? -28.195 38.856 29.929 1.00 53.31 324 GLY A N 1
ATOM 2587 C CA . GLY A 1 324 ? -26.982 39.238 29.229 1.00 53.31 324 GLY A CA 1
ATOM 2588 C C . GLY A 1 324 ? -25.900 39.737 30.178 1.00 53.31 324 GLY A C 1
ATOM 2589 O O . GLY A 1 324 ? -26.054 40.754 30.853 1.00 53.31 324 GLY A O 1
ATOM 2590 N N . GLN A 1 325 ? -24.760 39.054 30.147 1.00 41.50 325 GLN A N 1
ATOM 2591 C CA . GLN A 1 325 ? -23.505 39.593 30.634 1.00 41.50 325 GLN A CA 1
ATOM 2592 C C . GLN A 1 325 ? -22.476 39.513 29.507 1.00 41.50 325 GLN A C 1
ATOM 2594 O O . GLN A 1 325 ? -22.055 38.431 29.097 1.00 41.50 325 GLN A O 1
ATOM 2599 N N . GLU A 1 326 ? -22.128 40.684 28.974 1.00 49.69 326 GLU A N 1
ATOM 2600 C CA . GLU A 1 326 ? -21.100 40.869 27.953 1.00 49.69 326 GLU A CA 1
ATOM 2601 C C . GLU A 1 326 ? -19.760 40.301 28.441 1.00 49.69 326 GLU A C 1
ATOM 2603 O O . GLU A 1 326 ? -19.194 40.747 29.442 1.00 49.69 326 GLU A O 1
ATOM 2608 N N . VAL A 1 327 ? -19.246 39.308 27.717 1.00 42.66 327 VAL A N 1
ATOM 2609 C CA . VAL A 1 327 ? -17.878 38.806 27.868 1.00 42.66 327 VAL A CA 1
ATOM 2610 C C . VAL A 1 327 ? -17.017 39.520 26.820 1.00 42.66 327 VAL A C 1
ATOM 2612 O O . VAL A 1 327 ? -17.403 39.541 25.651 1.00 42.66 327 VAL A O 1
ATOM 2615 N N . PRO A 1 328 ? -15.869 40.114 27.191 1.00 40.25 328 PRO A N 1
ATOM 2616 C CA . PRO A 1 328 ? -15.075 40.918 26.269 1.00 40.25 328 PRO A CA 1
ATOM 2617 C C . PRO A 1 328 ? -14.442 40.052 25.173 1.00 40.25 328 PRO A C 1
ATOM 2619 O O . PRO A 1 328 ? -13.875 38.990 25.447 1.00 40.25 328 PRO A O 1
ATOM 2622 N N . GLU A 1 329 ? -14.515 40.539 23.932 1.00 43.38 329 GLU A N 1
ATOM 2623 C CA . GLU A 1 329 ? -13.870 39.943 22.762 1.00 43.38 329 GLU A CA 1
ATOM 2624 C C . GLU A 1 329 ? -12.362 39.783 22.989 1.00 43.38 329 GLU A C 1
ATOM 2626 O O . GLU A 1 329 ? -11.614 40.746 23.181 1.00 43.38 329 GLU A O 1
ATOM 2631 N N . LYS A 1 330 ? -11.898 38.533 22.938 1.00 39.66 330 LYS A N 1
ATOM 2632 C CA . LYS A 1 330 ? -10.479 38.203 22.828 1.00 39.66 330 LYS A CA 1
ATOM 2633 C C . LYS A 1 330 ? -10.093 38.271 21.344 1.00 39.66 330 LYS A C 1
ATOM 2635 O O . LYS A 1 330 ? -10.802 37.683 20.529 1.00 39.66 330 LYS A O 1
ATOM 2640 N N . PRO A 1 331 ? -8.987 38.935 20.968 1.00 36.50 331 PRO A N 1
ATOM 2641 C CA . PRO A 1 331 ? -8.621 39.079 19.566 1.00 36.50 331 PRO A CA 1
ATOM 2642 C C . PRO A 1 331 ? -8.306 37.718 18.935 1.00 36.50 331 PRO A C 1
ATOM 2644 O O . PRO A 1 331 ? -7.545 36.919 19.491 1.00 36.50 331 PRO A O 1
ATOM 2647 N N . SER A 1 332 ? -8.910 37.482 17.768 1.00 36.75 332 SER A N 1
ATOM 2648 C CA . SER A 1 332 ? -8.646 36.341 16.895 1.00 36.75 332 SER A CA 1
ATOM 2649 C C . SER A 1 332 ? -7.190 36.389 16.440 1.00 36.75 332 SER A C 1
ATOM 2651 O O . SER A 1 332 ? -6.772 37.319 15.751 1.00 36.75 332 SER A O 1
ATOM 2653 N N . ILE A 1 333 ? -6.399 35.408 16.866 1.00 35.44 333 ILE A N 1
ATOM 2654 C CA . ILE A 1 333 ? -5.087 35.152 16.281 1.00 35.44 333 ILE A CA 1
ATOM 2655 C C . ILE A 1 333 ? -5.346 34.243 15.083 1.00 35.44 333 ILE A C 1
ATOM 2657 O O . ILE A 1 333 ? -5.596 33.050 15.254 1.00 35.44 333 ILE A O 1
ATOM 2661 N N . ASP A 1 334 ? -5.294 34.822 13.885 1.00 38.38 334 ASP A N 1
ATOM 2662 C CA . ASP A 1 334 ? -5.237 34.085 12.624 1.00 38.38 334 ASP A CA 1
ATOM 2663 C C . ASP A 1 334 ? -3.942 33.265 12.585 1.00 38.38 334 ASP A C 1
ATOM 2665 O O . ASP A 1 334 ? -2.873 33.750 12.210 1.00 38.38 334 ASP A O 1
ATOM 2669 N N . LEU A 1 335 ? -4.024 32.005 13.012 1.00 36.03 335 LEU A N 1
ATOM 2670 C CA . LEU A 1 335 ? -2.992 31.016 12.730 1.00 36.03 335 LEU A CA 1
ATOM 2671 C C . LEU A 1 335 ? -3.283 30.414 11.350 1.00 36.03 335 LEU A C 1
ATOM 2673 O O . LEU A 1 335 ? -4.337 29.795 11.174 1.00 36.03 335 LEU A O 1
ATOM 2677 N N . PRO A 1 336 ? -2.379 30.548 10.366 1.00 35.91 336 PRO A N 1
ATOM 2678 C CA . PRO A 1 336 ? -2.544 29.864 9.098 1.00 35.91 336 PRO A CA 1
ATOM 2679 C C . PRO A 1 336 ? -2.383 28.359 9.336 1.00 35.91 336 PRO A C 1
ATOM 2681 O O . PRO A 1 336 ? -1.296 27.868 9.638 1.00 35.91 336 PRO A O 1
ATOM 2684 N N . ILE A 1 337 ? -3.480 27.614 9.203 1.00 37.06 337 ILE A N 1
ATOM 2685 C CA . ILE A 1 337 ? -3.443 26.157 9.073 1.00 37.06 337 ILE A CA 1
ATOM 2686 C C . ILE A 1 337 ? -2.925 25.859 7.662 1.00 37.06 337 ILE A C 1
ATOM 2688 O O . ILE A 1 337 ? -3.689 25.680 6.714 1.00 37.06 337 ILE A O 1
ATOM 2692 N N . GLU A 1 338 ? -1.603 25.846 7.504 1.00 31.77 338 GLU A N 1
ATOM 2693 C CA . GLU A 1 338 ? -0.959 25.243 6.342 1.00 31.77 338 GLU A CA 1
ATOM 2694 C C . GLU A 1 338 ? -0.972 23.724 6.509 1.00 31.77 338 GLU A C 1
ATOM 2696 O O . GLU A 1 338 ? -0.121 23.120 7.159 1.00 31.77 338 GLU A O 1
ATOM 2701 N N . VAL A 1 339 ? -1.962 23.088 5.890 1.00 36.06 339 VAL A N 1
ATOM 2702 C CA . VAL A 1 339 ? -1.832 21.687 5.490 1.00 36.06 339 VAL A CA 1
ATOM 2703 C C . VAL A 1 339 ? -0.753 21.649 4.396 1.00 36.06 339 VAL A C 1
ATOM 2705 O O . VAL A 1 339 ? -0.881 22.409 3.427 1.00 36.06 339 VAL A O 1
ATOM 2708 N N . PRO A 1 340 ? 0.309 20.827 4.502 1.00 33.31 340 PRO A N 1
ATOM 2709 C CA . PRO A 1 340 ? 1.346 20.776 3.480 1.00 33.31 340 PRO A CA 1
ATOM 2710 C C . PRO A 1 340 ? 0.734 20.453 2.116 1.00 33.31 340 PRO A C 1
ATOM 2712 O O . PRO A 1 340 ? 0.109 19.411 1.914 1.00 33.31 340 PRO A O 1
ATOM 2715 N N . ARG A 1 341 ? 0.899 21.378 1.169 1.00 38.25 341 ARG A N 1
ATOM 2716 C CA . ARG A 1 341 ? 0.507 21.191 -0.227 1.00 38.25 341 ARG A CA 1
ATOM 2717 C C . ARG A 1 341 ? 1.423 20.136 -0.840 1.00 38.25 341 ARG A C 1
ATOM 2719 O O . ARG A 1 341 ? 2.579 20.426 -1.138 1.00 38.25 341 ARG A O 1
ATOM 2726 N N . TYR A 1 342 ? 0.910 18.932 -1.078 1.00 47.06 342 TYR A N 1
ATOM 2727 C CA . TYR A 1 342 ? 1.599 17.956 -1.918 1.00 47.06 342 TYR A CA 1
ATOM 2728 C C . TYR A 1 342 ? 1.507 18.401 -3.381 1.00 47.06 342 TYR A C 1
ATOM 2730 O O . TYR A 1 342 ? 0.530 18.139 -4.085 1.00 47.06 342 TYR A O 1
ATOM 2738 N N . ALA A 1 343 ? 2.533 19.117 -3.838 1.00 30.19 343 ALA A N 1
ATOM 2739 C CA . ALA A 1 343 ? 2.744 19.377 -5.252 1.00 30.19 343 ALA A CA 1
ATOM 2740 C C . ALA A 1 343 ? 3.240 18.084 -5.914 1.00 30.19 343 ALA A C 1
ATOM 2742 O O . ALA A 1 343 ? 4.409 17.722 -5.810 1.00 30.19 343 ALA A O 1
ATOM 2743 N N . PHE A 1 344 ? 2.338 17.384 -6.601 1.00 44.00 344 PHE A N 1
ATOM 2744 C CA . PHE A 1 344 ? 2.713 16.318 -7.525 1.00 44.00 344 PHE A CA 1
ATOM 2745 C C . PHE A 1 344 ? 3.487 16.956 -8.677 1.00 44.00 344 PHE A C 1
ATOM 2747 O O . PHE A 1 344 ? 2.912 17.643 -9.523 1.00 44.00 344 PHE A O 1
ATOM 2754 N N . ASN A 1 345 ? 4.806 16.779 -8.684 1.00 32.50 345 ASN A N 1
ATOM 2755 C CA . ASN A 1 345 ? 5.665 17.296 -9.738 1.00 32.50 345 ASN A CA 1
ATOM 2756 C C . ASN A 1 345 ? 5.548 16.400 -10.984 1.00 32.50 345 ASN A C 1
ATOM 2758 O O . ASN A 1 345 ? 6.460 15.655 -11.317 1.00 32.50 345 ASN A O 1
ATOM 2762 N N . ASN A 1 346 ? 4.416 16.475 -11.688 1.00 39.00 346 ASN A N 1
ATOM 2763 C CA . ASN A 1 346 ? 4.208 15.844 -12.999 1.00 39.00 346 ASN A CA 1
ATOM 2764 C C . ASN A 1 346 ? 4.887 16.651 -14.124 1.00 39.00 346 ASN A C 1
ATOM 2766 O O . ASN A 1 346 ? 4.287 16.888 -15.170 1.00 39.00 346 ASN A O 1
ATOM 2770 N N . LYS A 1 347 ? 6.115 17.142 -13.916 1.00 30.84 347 LYS A N 1
ATOM 2771 C CA . LYS A 1 347 ? 6.767 18.033 -14.890 1.00 30.84 347 LYS A CA 1
ATOM 2772 C C . LYS A 1 347 ? 7.431 17.339 -16.080 1.00 30.84 347 LYS A C 1
ATOM 2774 O O . LYS A 1 347 ? 7.772 18.040 -17.022 1.00 30.84 347 LYS A O 1
ATOM 2779 N N . ASP A 1 348 ? 7.492 16.008 -16.116 1.00 38.75 348 ASP A N 1
ATOM 2780 C CA . ASP A 1 348 ? 8.163 15.295 -17.218 1.00 38.75 348 ASP A CA 1
ATOM 2781 C C . ASP A 1 348 ? 7.226 14.517 -18.156 1.00 38.75 348 ASP A C 1
ATOM 2783 O O . ASP A 1 348 ? 7.679 13.772 -19.022 1.00 38.75 348 ASP A O 1
ATOM 2787 N N . GLN A 1 349 ? 5.909 14.720 -18.065 1.00 43.75 349 GLN A N 1
ATOM 2788 C CA . GLN A 1 349 ? 4.970 14.173 -19.052 1.00 43.75 349 GLN A CA 1
ATOM 2789 C C . GLN A 1 349 ? 4.728 15.187 -20.175 1.00 43.75 349 GLN A C 1
ATOM 2791 O O . GLN A 1 349 ? 3.688 15.837 -20.244 1.00 43.75 349 GLN A O 1
ATOM 2796 N N . SER A 1 350 ? 5.715 15.329 -21.061 1.00 32.38 350 SER A N 1
ATOM 2797 C CA . SER A 1 350 ? 5.505 15.998 -22.347 1.00 32.38 350 SER A CA 1
ATOM 2798 C C . SER A 1 350 ? 4.722 15.073 -23.288 1.00 32.38 350 SER A C 1
ATOM 2800 O O . SER A 1 350 ? 5.169 13.948 -23.526 1.00 32.38 350 SER A O 1
ATOM 2802 N N . PRO A 1 351 ? 3.592 15.503 -23.874 1.00 38.59 351 PRO A N 1
ATOM 2803 C CA . PRO A 1 351 ? 3.056 14.843 -25.051 1.00 38.59 351 PRO A CA 1
ATOM 2804 C C . PRO A 1 351 ? 3.960 15.175 -26.244 1.00 38.59 351 PRO A C 1
ATOM 2806 O O . PRO A 1 351 ? 4.196 16.343 -26.554 1.00 38.59 351 PRO A O 1
ATOM 2809 N N . LEU A 1 352 ? 4.478 14.142 -26.909 1.00 37.59 352 LEU A N 1
ATOM 2810 C CA . LEU A 1 352 ? 5.108 14.272 -28.220 1.00 37.59 352 LEU A CA 1
ATOM 2811 C C . LEU A 1 352 ? 4.068 14.837 -29.196 1.00 37.59 352 LEU A C 1
ATOM 2813 O O . LEU A 1 352 ? 3.177 14.122 -29.653 1.00 37.59 352 LEU A O 1
ATOM 2817 N N . ALA A 1 353 ? 4.177 16.129 -29.496 1.00 36.81 353 ALA A N 1
ATOM 2818 C CA . ALA A 1 353 ? 3.560 16.714 -30.670 1.00 36.81 353 ALA A CA 1
ATOM 2819 C C . ALA A 1 353 ? 4.338 16.216 -31.893 1.00 36.81 353 ALA A C 1
ATOM 2821 O O . ALA A 1 353 ? 5.538 16.454 -32.019 1.00 36.81 353 ALA A O 1
ATOM 2822 N N . GLY A 1 354 ? 3.654 15.480 -32.765 1.00 36.34 354 GLY A N 1
ATOM 2823 C CA . GLY A 1 354 ? 4.142 15.225 -34.109 1.00 36.34 354 GLY A CA 1
ATOM 2824 C C . GLY A 1 354 ? 4.110 16.522 -34.907 1.00 36.34 354 GLY A C 1
ATOM 2825 O O . GLY A 1 354 ? 3.053 17.135 -35.037 1.00 36.34 354 GLY A O 1
ATOM 2826 N N . GLU A 1 355 ? 5.247 16.913 -35.467 1.00 37.19 355 GLU A N 1
ATOM 2827 C CA . GLU A 1 355 ? 5.274 17.830 -36.598 1.00 37.19 355 GLU A CA 1
ATOM 2828 C C . GLU A 1 355 ? 5.338 17.011 -37.884 1.00 37.19 355 GLU A C 1
ATOM 2830 O O . GLU A 1 355 ? 6.257 16.232 -38.130 1.00 37.19 355 GLU A O 1
ATOM 2835 N N . SER A 1 356 ? 4.283 17.177 -38.677 1.00 39.06 356 SER A N 1
ATOM 2836 C CA . SER A 1 356 ? 4.303 16.962 -40.116 1.00 39.06 356 SER A CA 1
ATOM 2837 C C . SER A 1 356 ? 4.863 18.240 -40.739 1.00 39.06 356 SER A C 1
ATOM 2839 O O . SER A 1 356 ? 4.312 19.314 -40.493 1.00 39.06 356 SER A O 1
ATOM 2841 N N . GLY A 1 357 ? 5.929 18.116 -41.525 1.00 36.53 357 GLY A N 1
ATOM 2842 C CA . GLY A 1 357 ? 6.562 19.192 -42.284 1.00 36.53 357 GLY A CA 1
ATOM 2843 C C . GLY A 1 357 ? 7.628 18.630 -43.201 1.00 36.53 357 GLY A C 1
ATOM 2844 O O . GLY A 1 357 ? 8.648 18.163 -42.652 1.00 36.53 357 GLY A O 1
#

Radius of gyration: 36.44 Å; chains: 1; bounding box: 78×85×118 Å

Secondary structure (DSSP, 8-state):
--------------------------HHHHHHHHHHHHHHHSSTTTSSSTT---------SSTTS-EEEEE---SS-TT---EEEESTT---EE-EEE-TTSBPPPBTT-SS-EEEEEEEE-HHHHHHH-SS--SSTTHHHHHHHHHHHSTTT-TTSTTTT--HHHHHHHHHHHHHHHHS----S-GGGTTHHHHHHHT--HHHHHHHHHHHHHHT-TTHHHH-SSPPPTT--EEEEEESSTTB-EEEE-S---SSPPPTTPPPTTSPP-------PPPPP-----S-----PPP-------------------PPPPPP-----PPPPPP---------------TT----PPPP-

Organism: Streptococcus pyogenes (NCBI:txid1314)